Protein AF-A0A6A6A3E7-F1 (afdb_monomer_lite)

Foldseek 3Di:
DDPVPDDLVVLLVVLLVVPVVDALLVLCVCLVVDVSSVVSSLCNSLQADALCSQCPDPVNVRSVVVCLVCQLVSLLNCLVPPNNWQVQSSVLQLVLLVLLCVQLVHDDPVLSSLLSSLLSQLLSPLAPCSSVVRNDNVVVCVVVVVAPCQLSPSLPLLLSLLSCLSSLRPRSNCVSCVPPLCSQPPDDPQVVQNNHSRGHSLLSNLLNLNQVSNVVNVVSCVVVVVVDDPPVVLVVLLVSLLSSLLSVSQVNNLVSLVVCCVPVNADDLVSLLSSLVSNVVSVNPSSNVSSVVSNPDPVSVVVSQPPDPVNPVVVVVVVVPDDPPCVVVVPPPPDPDDDDDDDDDDDDDDD

Structure (mmCIF, N/CA/C/O backbone):
data_AF-A0A6A6A3E7-F1
#
_entry.id   AF-A0A6A6A3E7-F1
#
loop_
_atom_site.group_PDB
_atom_site.id
_atom_site.type_symbol
_atom_site.label_atom_id
_atom_site.label_alt_id
_atom_site.label_comp_id
_atom_site.label_asym_id
_atom_site.label_entity_id
_atom_site.label_seq_id
_atom_site.pdbx_PDB_ins_code
_atom_site.Cartn_x
_atom_site.Cartn_y
_atom_site.Cartn_z
_atom_site.occupancy
_atom_site.B_iso_or_equiv
_atom_site.auth_seq_id
_atom_site.auth_comp_id
_atom_site.auth_asym_id
_atom_site.auth_atom_id
_atom_site.pdbx_PDB_model_num
ATOM 1 N N . MET A 1 1 ? -3.587 -12.787 39.103 1.00 66.00 1 MET A N 1
ATOM 2 C CA . MET A 1 1 ? -3.409 -13.410 37.770 1.00 66.00 1 MET A CA 1
ATOM 3 C C . MET A 1 1 ? -3.226 -12.294 36.754 1.00 66.00 1 MET A C 1
ATOM 5 O O . MET A 1 1 ? -3.965 -11.323 36.835 1.00 66.00 1 MET A O 1
ATOM 9 N N . GLY A 1 2 ? -2.230 -12.372 35.868 1.00 80.69 2 GLY A N 1
ATOM 10 C CA . GLY A 1 2 ? -2.025 -11.350 34.833 1.00 80.69 2 GLY A CA 1
ATOM 11 C C . GLY A 1 2 ? -2.993 -11.523 33.657 1.00 80.69 2 GLY A C 1
ATOM 12 O O . GLY A 1 2 ? -3.392 -12.647 33.361 1.00 80.69 2 GLY A O 1
ATOM 13 N N . LEU A 1 3 ? -3.325 -10.429 32.957 1.00 80.62 3 LEU A N 1
ATOM 14 C CA . LEU A 1 3 ? -4.182 -10.419 31.752 1.00 80.62 3 LEU A CA 1
ATOM 15 C C . LEU A 1 3 ? -3.716 -11.393 30.651 1.00 80.62 3 LEU A C 1
ATOM 17 O O . LEU A 1 3 ? -4.516 -11.821 29.830 1.00 80.62 3 LEU A O 1
ATOM 21 N N . GLN A 1 4 ? -2.432 -11.762 30.647 1.00 83.50 4 GLN A N 1
ATOM 22 C CA . GLN A 1 4 ? -1.832 -12.691 29.682 1.00 83.50 4 GLN A CA 1
ATOM 23 C C . GLN A 1 4 ? -2.277 -14.151 29.867 1.00 83.50 4 GLN A C 1
ATOM 25 O O . GLN A 1 4 ? -2.114 -14.947 28.951 1.00 83.50 4 GLN A O 1
ATOM 30 N N . ASN A 1 5 ? -2.846 -14.498 31.026 1.00 91.12 5 ASN A N 1
ATOM 31 C CA . ASN A 1 5 ? -3.306 -15.858 31.321 1.00 91.12 5 ASN A CA 1
ATOM 32 C C . ASN A 1 5 ? -4.781 -16.077 30.953 1.00 91.12 5 ASN A C 1
ATOM 34 O O . ASN A 1 5 ? -5.318 -17.155 31.197 1.00 91.12 5 ASN A O 1
ATOM 38 N N . LEU A 1 6 ? -5.459 -15.048 30.437 1.00 92.75 6 LEU A N 1
ATOM 39 C CA . LEU A 1 6 ? -6.852 -15.156 30.026 1.00 92.75 6 LEU A CA 1
ATOM 40 C C . LEU A 1 6 ? -6.952 -15.820 28.646 1.00 92.75 6 LEU A C 1
ATOM 42 O O . LEU A 1 6 ? -6.119 -15.542 27.780 1.00 92.75 6 LEU A O 1
ATOM 46 N N . PRO A 1 7 ? -7.996 -16.631 28.400 1.00 95.06 7 PRO A N 1
ATOM 47 C CA . PRO A 1 7 ? -8.343 -17.055 27.051 1.00 95.06 7 PRO A CA 1
ATOM 48 C C . PRO A 1 7 ? -8.544 -15.842 26.124 1.00 95.06 7 PRO A C 1
ATOM 50 O O . PRO A 1 7 ? -9.048 -14.804 26.582 1.00 95.06 7 PRO A O 1
ATOM 53 N N . PRO A 1 8 ? -8.177 -15.943 24.834 1.00 93.88 8 PRO A N 1
ATOM 54 C CA . PRO A 1 8 ? -8.266 -14.825 23.895 1.00 93.88 8 PRO A CA 1
ATOM 55 C C . PRO A 1 8 ? -9.692 -14.276 23.758 1.00 93.88 8 PRO A C 1
ATOM 57 O O . PRO A 1 8 ? -9.867 -13.071 23.592 1.00 93.88 8 PRO A O 1
ATOM 60 N N . GLU A 1 9 ? -10.714 -15.117 23.911 1.00 96.38 9 GLU A N 1
ATOM 61 C CA . GLU A 1 9 ? -12.124 -14.725 23.866 1.00 96.38 9 GLU A CA 1
ATOM 62 C C . GLU A 1 9 ? -12.489 -13.797 25.031 1.00 96.38 9 GLU A C 1
ATOM 64 O O . GLU A 1 9 ? -13.148 -12.774 24.832 1.00 96.38 9 GLU A O 1
ATOM 69 N N . ILE A 1 10 ? -12.018 -14.116 26.243 1.00 96.88 10 ILE A N 1
ATOM 70 C CA . ILE A 1 10 ? -12.250 -13.298 27.441 1.00 96.88 10 ILE A CA 1
ATOM 71 C C . ILE A 1 10 ? -11.502 -11.972 27.317 1.00 96.88 10 ILE A C 1
ATOM 73 O O . ILE A 1 10 ? -12.064 -10.917 27.612 1.00 96.88 10 ILE A O 1
ATOM 77 N N . LEU A 1 11 ? -10.258 -12.001 26.828 1.00 95.81 11 LEU A N 1
ATOM 78 C CA . LEU A 1 11 ? -9.490 -10.782 26.582 1.00 95.81 11 LEU A CA 1
ATOM 79 C C . LEU A 1 11 ? -10.182 -9.878 25.550 1.00 95.81 11 LEU A C 1
ATOM 81 O O . LEU A 1 11 ? -10.295 -8.671 25.769 1.00 95.81 11 LEU A O 1
ATOM 85 N N . GLN A 1 12 ? -10.698 -10.456 24.463 1.00 96.88 12 GLN A N 1
ATOM 86 C CA . GLN A 1 12 ? -11.445 -9.730 23.439 1.00 96.88 12 GLN A CA 1
ATOM 87 C C . GLN A 1 12 ? -12.741 -9.129 23.999 1.00 96.88 12 GLN A C 1
ATOM 89 O O . GLN A 1 12 ? -13.072 -7.983 23.697 1.00 96.88 12 GLN A O 1
ATOM 94 N N . GLN A 1 13 ? -13.464 -9.871 24.844 1.00 97.56 13 GLN A N 1
ATOM 95 C CA . GLN A 1 13 ? -14.671 -9.374 25.505 1.00 97.56 13 GLN A CA 1
ATOM 96 C C . GLN A 1 13 ? -14.362 -8.197 26.439 1.00 97.56 13 GLN A C 1
ATOM 98 O O . GLN A 1 13 ? -15.081 -7.198 26.412 1.00 97.56 13 GLN A O 1
ATOM 103 N N . ILE A 1 14 ? -13.279 -8.283 27.219 1.00 96.31 14 ILE A N 1
ATOM 104 C CA . ILE A 1 14 ? -12.809 -7.179 28.068 1.00 96.31 14 ILE A CA 1
ATOM 105 C C . ILE A 1 14 ? -12.457 -5.964 27.205 1.00 96.31 14 ILE A C 1
ATOM 107 O O . ILE A 1 14 ? -12.910 -4.862 27.506 1.00 96.31 14 ILE A O 1
ATOM 111 N N . ALA A 1 15 ? -11.707 -6.156 26.114 1.00 97.06 15 ALA A N 1
ATOM 112 C CA . ALA A 1 15 ? -11.352 -5.079 25.192 1.00 97.06 15 ALA A CA 1
ATOM 113 C C . ALA A 1 15 ? -12.600 -4.411 24.599 1.00 97.06 15 ALA A C 1
ATOM 115 O O . ALA A 1 15 ? -12.693 -3.188 24.605 1.00 97.06 15 ALA A O 1
ATOM 116 N N . ARG A 1 16 ? -13.594 -5.194 24.167 1.00 97.44 16 ARG A N 1
ATOM 117 C CA . ARG A 1 16 ? -14.866 -4.678 23.645 1.00 97.44 16 ARG A CA 1
ATOM 118 C C . ARG A 1 16 ? -15.599 -3.819 24.671 1.00 97.44 16 ARG A C 1
ATOM 120 O O . ARG A 1 16 ? -16.028 -2.714 24.350 1.00 97.44 16 ARG A O 1
ATOM 127 N N . LEU A 1 17 ? -15.763 -4.331 25.893 1.00 97.75 17 LEU A N 1
ATOM 128 C CA . LEU A 1 17 ? -16.426 -3.594 26.972 1.00 97.75 17 LEU A CA 1
ATOM 129 C C . LEU A 1 17 ? -15.671 -2.304 27.291 1.00 97.75 17 LEU A C 1
ATOM 131 O O . LEU A 1 17 ? -16.290 -1.257 27.437 1.00 97.75 17 LEU A O 1
ATOM 135 N N . TYR A 1 18 ? -14.342 -2.372 27.340 1.00 97.44 18 TYR A N 1
ATOM 136 C CA . TYR A 1 18 ? -13.502 -1.209 27.573 1.00 97.44 18 TYR A CA 1
ATOM 137 C C . TYR A 1 18 ? -13.671 -0.156 26.470 1.00 97.44 18 TYR A C 1
ATOM 139 O O . TYR A 1 18 ? -14.048 0.967 26.783 1.00 97.44 18 TYR A O 1
ATOM 147 N N . VAL A 1 19 ? -13.498 -0.522 25.193 1.00 97.19 19 VAL A N 1
ATOM 148 C CA . VAL A 1 19 ? -13.627 0.398 24.044 1.00 97.19 19 VAL A CA 1
ATOM 149 C C . VAL A 1 19 ? -15.019 1.033 23.965 1.00 97.19 19 VAL A C 1
ATOM 151 O O . VAL A 1 19 ? -15.126 2.188 23.577 1.00 97.19 19 VAL A O 1
ATOM 154 N N . ASN A 1 20 ? -16.077 0.323 24.362 1.00 96.44 20 ASN A N 1
ATOM 155 C CA . ASN A 1 20 ? -17.431 0.886 24.397 1.00 96.44 20 ASN A CA 1
ATOM 156 C C . ASN A 1 20 ? -17.660 1.869 25.555 1.00 96.44 20 ASN A C 1
ATOM 158 O O . ASN A 1 20 ? -18.553 2.709 25.466 1.00 96.44 20 ASN A O 1
ATOM 162 N N . ASN A 1 21 ? -16.892 1.747 26.639 1.00 97.25 21 ASN A N 1
ATOM 163 C CA . ASN A 1 21 ? -17.026 2.588 27.826 1.00 97.25 21 ASN A CA 1
ATOM 164 C C . ASN A 1 21 ? -16.127 3.832 27.780 1.00 97.25 21 ASN A C 1
ATOM 166 O O . ASN A 1 21 ? -16.377 4.780 28.522 1.00 97.25 21 ASN A O 1
ATOM 170 N N . VAL A 1 22 ? -15.085 3.832 26.944 1.00 96.56 22 VAL A N 1
ATOM 171 C CA . VAL A 1 22 ? -14.113 4.930 26.836 1.00 96.56 22 VAL A CA 1
ATOM 172 C C . VAL A 1 22 ? -14.081 5.536 25.433 1.00 96.56 22 VAL A C 1
ATOM 174 O O . VAL A 1 22 ? -14.644 5.002 24.483 1.00 96.56 22 VAL A O 1
ATOM 177 N N . SER A 1 23 ? -13.406 6.677 25.276 1.00 94.75 23 SER A N 1
ATOM 178 C CA . SER A 1 23 ? -13.214 7.284 23.950 1.00 94.75 23 SER A CA 1
ATOM 179 C C . SER A 1 23 ? -12.230 6.484 23.083 1.00 94.75 23 SER A C 1
ATOM 181 O O . SER A 1 23 ? -11.321 5.836 23.602 1.00 94.75 23 SER A O 1
ATOM 183 N N . VAL A 1 24 ? -12.332 6.601 21.750 1.00 97.00 24 VAL A N 1
ATOM 184 C CA . VAL A 1 24 ? -11.370 5.994 20.804 1.00 97.00 24 VAL A CA 1
ATOM 185 C C . VAL A 1 24 ? -9.926 6.366 21.155 1.00 97.00 24 VAL A C 1
ATOM 187 O O . VAL A 1 24 ? -9.072 5.487 21.209 1.00 97.00 24 VAL A O 1
ATOM 190 N N . ALA A 1 25 ? -9.645 7.640 21.448 1.00 96.75 25 ALA A N 1
ATOM 191 C CA . ALA A 1 25 ? -8.312 8.098 21.838 1.00 96.75 25 ALA A CA 1
ATOM 192 C C . ALA A 1 25 ? -7.793 7.433 23.120 1.00 96.75 25 ALA A C 1
ATOM 194 O O . ALA A 1 25 ? -6.617 7.078 23.194 1.00 96.75 25 ALA A O 1
ATOM 195 N N . GLU A 1 26 ? -8.650 7.278 24.128 1.00 96.50 26 GLU A N 1
ATOM 196 C CA . GLU A 1 26 ? -8.277 6.635 25.388 1.00 96.50 26 GLU A CA 1
ATOM 197 C C . GLU A 1 26 ? -8.016 5.142 25.184 1.00 96.50 26 GLU A C 1
ATOM 199 O O . GLU A 1 26 ? -6.946 4.651 25.551 1.00 96.50 26 GLU A O 1
ATOM 204 N N . ALA A 1 27 ? -8.924 4.455 24.487 1.00 97.38 27 ALA A N 1
ATOM 205 C CA . ALA A 1 27 ? -8.733 3.068 24.093 1.00 97.38 27 ALA A CA 1
ATOM 206 C C . ALA A 1 27 ? -7.413 2.869 23.342 1.00 97.38 27 ALA A C 1
ATOM 208 O O . ALA A 1 27 ? -6.629 1.978 23.665 1.00 97.38 27 ALA A O 1
ATOM 209 N N . TRP A 1 28 ? -7.125 3.740 22.377 1.00 97.56 28 TRP A N 1
ATOM 210 C CA . TRP A 1 28 ? -5.950 3.645 21.520 1.00 97.56 28 TRP A CA 1
ATOM 211 C C . TRP A 1 28 ? -4.618 3.722 22.272 1.00 97.56 28 TRP A C 1
ATOM 213 O O . TRP A 1 28 ? -3.648 3.093 21.839 1.00 97.56 28 TRP A O 1
ATOM 223 N N . ARG A 1 29 ? -4.566 4.449 23.399 1.00 96.31 29 ARG A N 1
ATOM 224 C CA . ARG A 1 29 ? -3.378 4.540 24.269 1.00 96.31 29 ARG A CA 1
ATOM 225 C C . ARG A 1 29 ? -3.089 3.230 24.999 1.00 96.31 29 ARG A C 1
ATOM 227 O O . ARG A 1 29 ? -1.929 2.874 25.178 1.00 96.31 29 ARG A O 1
ATOM 234 N N . MET A 1 30 ? -4.117 2.449 25.338 1.00 95.31 30 MET A N 1
ATOM 235 C CA . MET A 1 30 ? -3.939 1.167 26.038 1.00 95.31 30 MET A CA 1
ATOM 236 C C . MET A 1 30 ? -3.177 0.113 25.226 1.00 95.31 30 MET A C 1
ATOM 238 O O . MET A 1 30 ? -2.691 -0.873 25.787 1.00 95.31 30 MET A O 1
ATOM 242 N N . ARG A 1 31 ? -3.010 0.327 23.916 1.00 94.56 31 ARG A N 1
ATOM 243 C CA . ARG A 1 31 ? -2.205 -0.529 23.035 1.00 94.56 31 ARG A CA 1
ATOM 244 C C . ARG A 1 31 ? -0.729 -0.621 23.432 1.00 94.56 31 ARG A C 1
ATOM 246 O O . ARG A 1 31 ? -0.062 -1.565 23.021 1.00 94.56 31 ARG A O 1
ATOM 253 N N . GLU A 1 32 ? -0.211 0.320 24.218 1.00 93.31 32 GLU A N 1
ATOM 254 C CA . GLU A 1 32 ? 1.195 0.328 24.649 1.00 93.31 32 GLU A CA 1
ATOM 255 C C . GLU A 1 32 ? 1.503 -0.711 25.743 1.00 93.31 32 GLU A C 1
ATOM 257 O O . GLU A 1 32 ? 2.665 -0.999 26.013 1.00 93.31 32 GLU A O 1
ATOM 262 N N . THR A 1 33 ? 0.476 -1.325 26.342 1.00 92.19 33 THR A N 1
ATOM 263 C CA . THR A 1 33 ? 0.630 -2.264 27.466 1.00 92.19 33 THR A CA 1
ATOM 264 C C . THR A 1 33 ? 1.288 -3.591 27.075 1.00 92.19 33 THR A C 1
ATOM 266 O O . THR A 1 33 ? 2.275 -4.000 27.684 1.00 92.19 33 THR A O 1
ATOM 269 N N . CYS A 1 34 ? 0.740 -4.304 26.086 1.00 93.38 34 CYS A N 1
ATOM 270 C CA . CYS A 1 34 ? 1.319 -5.537 25.551 1.00 93.38 34 CYS A CA 1
ATOM 271 C C . CYS A 1 34 ? 0.769 -5.878 24.156 1.00 93.38 34 CYS A C 1
ATOM 273 O O . CYS A 1 34 ? -0.264 -5.363 23.724 1.00 93.38 34 CYS A O 1
ATOM 275 N N . LYS A 1 35 ? 1.439 -6.804 23.450 1.00 94.12 35 LYS A N 1
ATOM 276 C CA . LYS A 1 35 ? 1.081 -7.198 22.075 1.00 94.12 35 LYS A CA 1
ATOM 277 C C . LYS A 1 35 ? -0.357 -7.720 21.950 1.00 94.12 35 LYS A C 1
ATOM 279 O O . LYS A 1 35 ? -1.031 -7.351 20.994 1.00 94.12 35 LYS A O 1
ATOM 284 N N . SER A 1 36 ? -0.824 -8.554 22.880 1.00 94.06 36 SER A N 1
ATOM 285 C CA . SER A 1 36 ? -2.174 -9.134 22.814 1.00 94.06 36 SER A CA 1
ATOM 286 C C . SER A 1 36 ? -3.255 -8.075 23.018 1.00 94.06 36 SER A C 1
ATOM 288 O O . SER A 1 36 ? -4.170 -7.977 22.208 1.00 94.06 36 SER A O 1
ATOM 290 N N . VAL A 1 37 ? -3.103 -7.218 24.037 1.00 94.69 37 VAL A N 1
ATOM 291 C CA . VAL A 1 37 ? -4.024 -6.093 24.279 1.00 94.69 37 VAL A CA 1
ATOM 292 C C . VAL A 1 37 ? -4.037 -5.145 23.084 1.00 94.69 37 VAL A C 1
ATOM 294 O O . VAL A 1 37 ? -5.111 -4.751 22.641 1.00 94.69 37 VAL A O 1
ATOM 297 N N . ARG A 1 38 ? -2.868 -4.838 22.503 1.00 95.69 38 ARG A N 1
ATOM 298 C CA . ARG A 1 38 ? -2.773 -4.033 21.281 1.00 95.69 38 ARG A CA 1
ATOM 299 C C . ARG A 1 38 ? -3.638 -4.586 20.156 1.00 95.69 38 ARG A C 1
ATOM 301 O O . ARG A 1 38 ? -4.414 -3.829 19.591 1.00 95.69 38 ARG A O 1
ATOM 308 N N . LEU A 1 39 ? -3.513 -5.877 19.846 1.00 95.94 39 LEU A N 1
ATOM 309 C CA . LEU A 1 39 ? -4.277 -6.506 18.765 1.00 95.94 39 LEU A CA 1
ATOM 310 C C . LEU A 1 39 ? -5.787 -6.465 19.038 1.00 95.94 39 LEU A C 1
ATOM 312 O O . LEU A 1 39 ? -6.549 -6.083 18.153 1.00 95.94 39 LEU A O 1
ATOM 316 N N . CYS A 1 40 ? -6.213 -6.787 20.265 1.00 97.00 40 CYS A N 1
ATOM 317 C CA . CYS A 1 40 ? -7.627 -6.745 20.643 1.00 97.00 40 CYS A CA 1
ATOM 318 C C . CYS A 1 40 ? -8.208 -5.326 20.543 1.00 97.00 40 CYS A C 1
ATOM 320 O O . CYS A 1 40 ? -9.291 -5.149 19.990 1.00 97.00 40 CYS A O 1
ATOM 322 N N . ILE A 1 41 ? -7.484 -4.318 21.041 1.00 97.94 41 ILE A N 1
ATOM 323 C CA . ILE A 1 41 ? -7.905 -2.912 20.990 1.00 97.94 41 ILE A CA 1
ATOM 324 C C . ILE A 1 41 ? -7.911 -2.380 19.554 1.00 97.94 41 ILE A C 1
ATOM 326 O O . ILE A 1 41 ? -8.874 -1.721 19.178 1.00 97.94 41 ILE A O 1
ATOM 330 N N . GLU A 1 42 ? -6.884 -2.663 18.740 1.00 97.88 42 GLU A N 1
ATOM 331 C CA . GLU A 1 42 ? -6.872 -2.260 17.322 1.00 97.88 42 GLU A CA 1
ATOM 332 C C . GLU A 1 42 ? -8.091 -2.807 16.589 1.00 97.88 42 GLU A C 1
ATOM 334 O O . GLU A 1 42 ? -8.767 -2.053 15.892 1.00 97.88 42 GLU A O 1
ATOM 339 N N . TYR A 1 43 ? -8.405 -4.087 16.798 1.00 97.88 43 TYR A N 1
ATOM 340 C CA . TYR A 1 43 ? -9.573 -4.710 16.194 1.00 97.88 43 TYR A CA 1
ATOM 341 C C . TYR A 1 43 ? -10.882 -4.076 16.686 1.00 97.88 43 TYR A C 1
ATOM 343 O O . TYR A 1 43 ? -11.702 -3.662 15.872 1.00 97.88 43 TYR A O 1
ATOM 351 N N . GLU A 1 44 ? -11.095 -3.937 17.999 1.00 98.00 44 GLU A N 1
ATOM 352 C CA . GLU A 1 44 ? -12.338 -3.338 18.518 1.00 98.00 44 GLU A CA 1
ATOM 353 C C . GLU A 1 44 ? -12.511 -1.877 18.082 1.00 98.00 44 GLU A C 1
ATOM 355 O O . GLU A 1 44 ? -13.625 -1.460 17.767 1.00 98.00 44 GLU A O 1
ATOM 360 N N . VAL A 1 45 ? -11.423 -1.105 18.008 1.00 98.00 45 VAL A N 1
ATOM 361 C CA . VAL A 1 45 ? -11.462 0.285 17.541 1.00 98.00 45 VAL A CA 1
ATOM 362 C C . VAL A 1 45 ? -11.723 0.344 16.036 1.00 98.00 45 VAL A C 1
ATOM 364 O O . VAL A 1 45 ? -12.712 0.933 15.612 1.00 98.00 45 VAL A O 1
ATOM 367 N N . LEU A 1 46 ? -10.875 -0.265 15.205 1.00 98.00 46 LEU A N 1
ATOM 368 C CA . LEU A 1 46 ? -10.928 -0.073 13.752 1.00 98.00 46 LEU A CA 1
ATOM 369 C C . LEU A 1 46 ? -12.025 -0.903 13.076 1.00 98.00 46 LEU A C 1
ATOM 371 O O . LEU A 1 46 ? -12.657 -0.419 12.134 1.00 98.00 46 LEU A O 1
ATOM 375 N N . ALA A 1 47 ? -12.293 -2.121 13.554 1.00 97.31 47 ALA A N 1
ATOM 376 C CA . ALA A 1 47 ? -13.268 -3.020 12.939 1.00 97.31 47 ALA A CA 1
ATOM 377 C C . ALA A 1 47 ? -14.703 -2.778 13.421 1.00 97.31 47 ALA A C 1
ATOM 379 O O . ALA A 1 47 ? -15.635 -2.970 12.644 1.00 97.31 47 ALA A O 1
ATOM 380 N N . ARG A 1 48 ? -14.900 -2.374 14.686 1.00 97.12 48 ARG A N 1
ATOM 381 C CA . ARG A 1 48 ? -16.235 -2.377 15.318 1.00 97.12 48 ARG A CA 1
ATOM 382 C C . ARG A 1 48 ? -16.799 -1.008 15.668 1.00 97.12 48 ARG A C 1
ATOM 384 O O . ARG A 1 48 ? -18.021 -0.876 15.683 1.00 97.12 48 ARG A O 1
ATOM 391 N N . GLN A 1 49 ? -15.973 0.013 15.903 1.00 97.62 49 GLN A N 1
ATOM 392 C CA . GLN A 1 49 ? -16.510 1.346 16.197 1.00 97.62 49 GLN A CA 1
ATOM 393 C C . GLN A 1 49 ? -17.152 1.980 14.954 1.00 97.62 49 GLN A C 1
ATOM 395 O O . GLN A 1 49 ? -16.588 1.888 13.862 1.00 97.62 49 GLN A O 1
ATOM 400 N N . PRO A 1 50 ? -18.318 2.632 15.069 1.00 96.62 50 PRO A N 1
ATOM 401 C CA . PRO A 1 50 ? -18.929 3.321 13.940 1.00 96.62 50 PRO A CA 1
ATOM 402 C C . PRO A 1 50 ? -18.097 4.541 13.530 1.00 96.62 50 PRO A C 1
ATOM 404 O O . PRO A 1 50 ? -17.378 5.123 14.342 1.00 96.62 50 PRO A O 1
ATOM 407 N N . LEU A 1 51 ? -18.248 4.992 12.281 1.00 96.06 51 LEU A N 1
ATOM 408 C CA . LEU A 1 51 ? -17.517 6.151 11.755 1.00 96.06 51 LEU A CA 1
ATOM 409 C C . LEU A 1 51 ? -17.701 7.417 12.620 1.00 96.06 51 LEU A C 1
ATOM 411 O O . LEU A 1 51 ? -16.754 8.171 12.844 1.00 96.06 51 LEU A O 1
ATOM 415 N N . GLY A 1 52 ? -18.894 7.611 13.194 1.00 96.06 52 GLY A N 1
ATOM 416 C CA . GLY A 1 52 ? -19.186 8.732 14.093 1.00 96.06 52 GLY A CA 1
ATOM 417 C C . GLY A 1 52 ? -18.298 8.794 15.345 1.00 96.06 52 GLY A C 1
ATOM 418 O O . GLY A 1 52 ? -18.013 9.891 15.826 1.00 96.06 52 GLY A O 1
ATOM 419 N N . ALA A 1 53 ? -17.782 7.657 15.829 1.00 95.94 53 ALA A N 1
ATOM 420 C CA . ALA A 1 53 ? -16.841 7.622 16.953 1.00 95.94 53 ALA A CA 1
ATOM 421 C C . ALA A 1 53 ? -15.494 8.288 16.607 1.00 95.94 53 ALA A C 1
ATOM 423 O O . ALA A 1 53 ? -14.812 8.816 17.486 1.00 95.94 53 ALA A O 1
ATOM 424 N N . PHE A 1 54 ? -15.131 8.321 15.322 1.00 96.88 54 PHE A N 1
ATOM 425 C CA . PHE A 1 54 ? -13.921 8.985 14.843 1.00 96.88 54 PHE A CA 1
ATOM 426 C C . PHE A 1 54 ? -14.142 10.468 14.538 1.00 96.88 54 PHE A C 1
ATOM 428 O O . PHE A 1 54 ? -13.255 11.285 14.782 1.00 96.88 54 PHE A O 1
ATOM 435 N N . LEU A 1 55 ? -15.322 10.819 14.014 1.00 94.94 55 LEU A N 1
ATOM 436 C CA . LEU A 1 55 ? -15.588 12.151 13.458 1.00 94.94 55 LEU A CA 1
ATOM 437 C C . LEU A 1 55 ? -16.275 13.120 14.424 1.00 94.94 55 LEU A C 1
ATOM 439 O O . LEU A 1 55 ? -16.100 14.331 14.292 1.00 94.94 55 LEU A O 1
ATOM 443 N N . HIS A 1 56 ? -17.054 12.614 15.381 1.00 91.25 56 HIS A N 1
ATOM 444 C CA . HIS A 1 56 ? -17.909 13.450 16.231 1.00 91.25 56 HIS A CA 1
ATOM 445 C C . HIS A 1 56 ? -17.585 13.342 17.724 1.00 91.25 56 HIS A C 1
ATOM 447 O O . HIS A 1 56 ? -17.935 14.239 18.486 1.00 91.25 56 HIS A O 1
ATOM 453 N N . ALA A 1 57 ? -16.895 12.283 18.158 1.00 81.94 57 ALA A N 1
ATOM 454 C CA . ALA A 1 57 ? -16.575 12.094 19.569 1.00 81.94 57 ALA A CA 1
ATOM 455 C C . ALA A 1 57 ? -15.382 12.952 20.021 1.00 81.94 57 ALA A C 1
ATOM 457 O O . ALA A 1 57 ? -14.386 13.102 19.312 1.00 81.94 57 ALA A O 1
ATOM 458 N N . THR A 1 58 ? -15.453 13.483 21.241 1.00 85.25 58 THR A N 1
ATOM 459 C CA . THR A 1 58 ? -14.357 14.229 21.867 1.00 85.25 58 THR A CA 1
ATOM 460 C C . THR A 1 58 ? -13.290 13.283 22.436 1.00 85.25 58 THR A C 1
ATOM 462 O O . THR A 1 58 ? -13.658 12.329 23.121 1.00 85.25 58 THR A O 1
ATOM 465 N N . PRO A 1 59 ? -11.981 13.540 22.227 1.00 87.31 59 PRO A N 1
ATOM 466 C CA . PRO A 1 59 ? -11.395 14.647 21.464 1.00 87.31 59 PRO A CA 1
ATOM 467 C C . PRO A 1 59 ? -11.336 14.372 19.946 1.00 87.31 59 PRO A C 1
ATOM 469 O O . PRO A 1 59 ? -10.558 13.538 19.479 1.00 87.31 59 PRO A O 1
ATOM 472 N N . ILE A 1 60 ? -12.073 15.170 19.160 1.00 90.06 60 ILE A N 1
ATOM 473 C CA . ILE A 1 60 ? -12.279 14.966 17.710 1.00 90.06 60 ILE A CA 1
ATOM 474 C C . ILE A 1 60 ? -10.954 14.886 16.941 1.00 90.06 60 ILE A C 1
ATOM 476 O O . ILE A 1 60 ? -10.757 14.006 16.109 1.00 90.06 60 ILE A O 1
ATOM 480 N N . ARG A 1 61 ? -10.006 15.785 17.238 1.00 92.62 61 ARG A N 1
ATOM 481 C CA . ARG A 1 61 ? -8.729 15.867 16.507 1.00 92.62 61 ARG A CA 1
ATOM 482 C C . ARG A 1 61 ? -7.885 14.598 16.628 1.00 92.62 61 ARG A C 1
ATOM 484 O O . ARG A 1 61 ? -7.232 14.222 15.663 1.00 92.62 61 ARG A O 1
ATOM 491 N N . ILE A 1 62 ? -7.871 13.962 17.800 1.00 95.12 62 ILE A N 1
ATOM 492 C CA . ILE A 1 62 ? -7.053 12.763 18.027 1.00 95.12 62 ILE A CA 1
ATOM 493 C C . ILE A 1 62 ? -7.724 11.559 17.370 1.00 95.12 62 ILE A C 1
ATOM 495 O O . ILE A 1 62 ? -7.059 10.820 16.652 1.00 95.12 62 ILE A O 1
ATOM 499 N N . ASN A 1 63 ? -9.038 11.405 17.544 1.00 95.56 63 ASN A N 1
ATOM 500 C CA . ASN A 1 63 ? -9.789 10.305 16.940 1.00 95.56 63 ASN A CA 1
ATOM 501 C C . ASN A 1 63 ? -9.711 10.341 15.406 1.00 95.56 63 ASN A C 1
ATOM 503 O O . ASN A 1 63 ? -9.474 9.311 14.778 1.00 95.56 63 ASN A O 1
ATOM 507 N N . ARG A 1 64 ? -9.813 11.537 14.810 1.00 96.56 64 ARG A N 1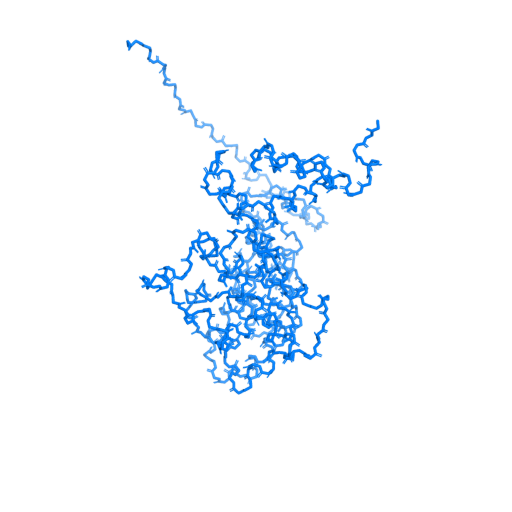
ATOM 508 C CA . ARG A 1 64 ? -9.629 11.737 13.369 1.00 96.56 64 ARG A CA 1
ATOM 509 C C . ARG A 1 64 ? -8.245 11.290 12.897 1.00 96.56 64 ARG A C 1
ATOM 511 O O . ARG A 1 64 ? -8.167 10.529 11.941 1.00 96.56 64 ARG A O 1
ATOM 518 N N . LYS A 1 65 ? -7.178 11.701 13.592 1.00 96.62 65 LYS A N 1
ATOM 519 C CA . LYS A 1 65 ? -5.804 11.284 13.264 1.00 96.62 65 LYS A CA 1
ATOM 520 C C . LYS A 1 65 ? -5.598 9.777 13.391 1.00 96.62 65 LYS A C 1
ATOM 522 O O . LYS A 1 65 ? -4.884 9.193 12.590 1.00 96.62 65 LYS A O 1
ATOM 527 N N . ILE A 1 66 ? -6.233 9.139 14.377 1.00 97.38 66 ILE A N 1
ATOM 528 C CA . ILE A 1 66 ? -6.189 7.678 14.519 1.00 97.38 66 ILE A CA 1
ATOM 529 C C . ILE A 1 66 ? -6.766 7.006 13.271 1.00 97.38 66 ILE A C 1
ATOM 531 O O . ILE A 1 66 ? -6.136 6.091 12.748 1.00 97.38 66 ILE A O 1
ATOM 535 N N . LEU A 1 67 ? -7.919 7.468 12.779 1.00 97.75 67 LEU A N 1
ATOM 536 C CA . LEU A 1 67 ? -8.500 6.942 11.543 1.00 97.75 67 LEU A CA 1
ATOM 537 C C . LEU A 1 67 ? -7.604 7.225 10.332 1.00 97.75 67 LEU A C 1
ATOM 539 O O . LEU A 1 67 ? -7.327 6.313 9.564 1.00 97.75 67 LEU A O 1
ATOM 543 N N . GLU A 1 68 ? -7.125 8.461 10.194 1.00 96.75 68 GLU A N 1
ATOM 544 C CA . GLU A 1 68 ? -6.262 8.909 9.093 1.00 96.75 68 GLU A CA 1
ATOM 545 C C . GLU A 1 68 ? -4.974 8.084 8.978 1.00 96.75 68 GLU A C 1
ATOM 547 O O . GLU A 1 68 ? -4.598 7.675 7.888 1.00 96.75 68 GLU A O 1
ATOM 552 N N . TRP A 1 69 ? -4.339 7.748 10.101 1.00 96.88 69 TRP A N 1
ATOM 553 C CA . TRP A 1 69 ? -3.130 6.917 10.114 1.00 96.88 69 TRP A CA 1
ATOM 554 C C . TRP A 1 69 ? -3.384 5.415 9.948 1.00 96.88 69 TRP A C 1
ATOM 556 O O . TRP A 1 69 ? -2.425 4.649 9.914 1.00 96.88 69 TRP A O 1
ATOM 566 N N . ASN A 1 70 ? -4.643 4.969 9.940 1.00 98.00 70 ASN A N 1
ATOM 567 C CA . ASN A 1 70 ? -5.000 3.546 9.899 1.00 98.00 70 ASN A CA 1
ATOM 568 C C . ASN A 1 70 ? -6.131 3.276 8.889 1.00 98.00 70 ASN A C 1
ATOM 570 O O . ASN A 1 70 ? -6.961 2.389 9.114 1.00 98.00 70 ASN A O 1
ATOM 574 N N . ILE A 1 71 ? -6.195 4.055 7.800 1.00 98.31 71 ILE A N 1
ATOM 575 C CA . ILE A 1 71 ? -7.209 3.908 6.743 1.00 98.31 71 ILE A CA 1
ATOM 576 C C . ILE A 1 71 ? -7.161 2.500 6.144 1.00 98.31 71 ILE A C 1
ATOM 578 O O . ILE A 1 71 ? -8.206 1.883 5.950 1.00 98.31 71 ILE A O 1
ATOM 582 N N . ASP A 1 72 ? -5.962 1.976 5.902 1.00 98.19 72 ASP A N 1
ATOM 583 C CA . ASP A 1 72 ? -5.711 0.642 5.358 1.00 98.19 72 ASP A CA 1
ATOM 584 C C . ASP A 1 72 ? -6.365 -0.458 6.212 1.00 98.19 72 ASP A C 1
ATOM 586 O O . ASP A 1 72 ? -7.190 -1.235 5.722 1.00 98.19 72 ASP A O 1
ATOM 590 N N . LYS A 1 73 ? -6.069 -0.481 7.516 1.00 98.25 73 LYS A N 1
ATOM 591 C CA . LYS A 1 73 ? -6.610 -1.454 8.472 1.00 98.25 73 LYS A CA 1
ATOM 592 C C . LYS A 1 73 ? -8.105 -1.265 8.693 1.00 98.25 73 LYS A C 1
ATOM 594 O O . LYS A 1 73 ? -8.839 -2.248 8.803 1.00 98.25 73 LYS A O 1
ATOM 599 N N . TYR A 1 74 ? -8.563 -0.014 8.759 1.00 98.44 74 TYR A N 1
ATOM 600 C CA . TYR A 1 74 ? -9.985 0.298 8.841 1.00 98.44 74 TYR A CA 1
ATOM 601 C C . TYR A 1 74 ? -10.719 -0.307 7.641 1.00 98.44 74 TYR A C 1
ATOM 603 O O . TYR A 1 74 ? -11.615 -1.131 7.828 1.00 98.44 74 TYR A O 1
ATOM 611 N N . LEU A 1 75 ? -10.289 0.017 6.417 1.00 98.31 75 LEU A N 1
ATOM 612 C CA . LEU A 1 75 ? -10.874 -0.504 5.183 1.00 98.31 75 LEU A CA 1
ATOM 613 C C . LEU A 1 75 ? -10.815 -2.026 5.114 1.00 98.31 75 LEU A C 1
ATOM 615 O O . LEU A 1 75 ? -11.829 -2.639 4.794 1.00 98.31 75 LEU A O 1
ATOM 619 N N . PHE A 1 76 ? -9.686 -2.640 5.475 1.00 98.44 76 PHE A N 1
ATOM 620 C CA . PHE A 1 76 ? -9.537 -4.096 5.506 1.00 98.44 76 PHE A CA 1
ATOM 621 C C . PHE A 1 76 ? -10.650 -4.773 6.317 1.00 98.44 76 PHE A C 1
ATOM 623 O O . PHE A 1 76 ? -11.265 -5.725 5.845 1.00 98.44 76 PHE A O 1
ATOM 630 N N . HIS A 1 77 ? -10.983 -4.237 7.493 1.00 98.00 77 HIS A N 1
ATOM 631 C CA . HIS A 1 77 ? -12.101 -4.749 8.284 1.00 98.00 77 HIS A CA 1
ATOM 632 C C . HIS A 1 77 ? -13.478 -4.408 7.691 1.00 98.00 77 HIS A C 1
ATOM 634 O O . HIS A 1 77 ? -14.420 -5.188 7.846 1.00 98.00 77 HIS A O 1
ATOM 640 N N . ARG A 1 78 ? -13.618 -3.264 7.004 1.00 97.44 78 ARG A N 1
ATOM 641 C CA . ARG A 1 78 ? -14.902 -2.813 6.433 1.00 97.44 78 ARG A CA 1
ATOM 642 C C . ARG A 1 78 ? -15.292 -3.487 5.131 1.00 97.44 78 ARG A C 1
ATOM 644 O O . ARG A 1 78 ? -16.484 -3.519 4.826 1.00 97.44 78 ARG A O 1
ATOM 651 N N . VAL A 1 79 ? -14.333 -4.049 4.398 1.00 97.88 79 VAL A N 1
ATOM 652 C CA . VAL A 1 79 ? -14.603 -4.799 3.164 1.00 97.88 79 VAL A CA 1
ATOM 653 C C . VAL A 1 79 ? -15.545 -5.972 3.417 1.00 97.88 79 VAL A C 1
ATOM 655 O O . VAL A 1 79 ? -16.422 -6.199 2.593 1.00 97.88 79 VAL A O 1
ATOM 658 N N . ASP A 1 80 ? -15.480 -6.644 4.565 1.00 95.69 80 ASP A N 1
ATOM 659 C CA . ASP A 1 80 ? -16.401 -7.751 4.872 1.00 95.69 80 ASP A CA 1
ATOM 660 C C . ASP A 1 80 ? -17.552 -7.344 5.799 1.00 95.69 80 ASP A C 1
ATOM 662 O O . ASP A 1 80 ? -18.580 -8.018 5.868 1.00 95.69 80 ASP A O 1
ATOM 666 N N . SER A 1 81 ? -17.412 -6.248 6.546 1.00 96.25 81 SER A N 1
ATOM 667 C CA . SER A 1 81 ? -18.421 -5.820 7.519 1.00 96.25 81 SER A CA 1
ATOM 668 C C . SER A 1 81 ? -18.408 -4.310 7.730 1.00 96.25 81 SER A C 1
ATOM 670 O O . SER A 1 81 ? -17.519 -3.756 8.369 1.00 96.25 81 SER A O 1
ATOM 672 N N . LEU A 1 82 ? -19.443 -3.622 7.243 1.00 95.56 82 LEU A N 1
ATOM 673 C CA . LEU A 1 82 ? -19.459 -2.157 7.226 1.00 95.56 82 LEU A CA 1
ATOM 674 C C . LEU A 1 82 ? -19.494 -1.516 8.620 1.00 95.56 82 LEU A C 1
ATOM 676 O O . LEU A 1 82 ? -18.875 -0.477 8.798 1.00 95.56 82 LEU A O 1
ATOM 680 N N . TYR A 1 83 ? -20.229 -2.072 9.591 1.00 93.62 83 TYR A N 1
ATOM 681 C CA . TYR A 1 83 ? -20.577 -1.452 10.892 1.00 93.62 83 TYR A CA 1
ATOM 682 C C . TYR A 1 83 ? -20.640 0.094 10.881 1.00 93.62 83 TYR A C 1
ATOM 684 O O . TYR A 1 83 ? -19.916 0.770 11.614 1.00 93.62 83 TYR A O 1
ATOM 692 N N . GLY A 1 84 ? -21.487 0.657 10.014 1.00 93.12 84 GLY A N 1
ATOM 693 C CA . GLY A 1 84 ? -21.708 2.105 9.902 1.00 93.12 84 GLY A CA 1
ATOM 694 C C . GLY A 1 84 ? -20.710 2.871 9.024 1.00 93.12 84 GLY A C 1
ATOM 695 O O . GLY A 1 84 ? -20.811 4.091 8.939 1.00 93.12 84 GLY A O 1
ATOM 696 N N . ALA A 1 85 ? -19.760 2.193 8.377 1.00 96.00 85 ALA A N 1
ATOM 697 C CA . ALA A 1 85 ? -18.959 2.764 7.296 1.00 96.00 85 ALA A CA 1
ATOM 698 C C . ALA A 1 85 ? -19.810 2.970 6.034 1.00 96.00 85 ALA A C 1
ATOM 700 O O . ALA A 1 85 ? -20.729 2.190 5.764 1.00 96.00 85 ALA A O 1
ATOM 701 N N . TYR A 1 86 ? -19.468 3.976 5.227 1.00 96.25 86 TYR A N 1
ATOM 702 C CA . TYR A 1 86 ? -20.091 4.147 3.917 1.00 96.25 86 TYR A CA 1
ATOM 703 C C . TYR A 1 86 ? -19.725 2.974 2.991 1.00 96.25 86 TYR A C 1
ATOM 705 O O . TYR A 1 86 ? -18.556 2.587 2.927 1.00 96.25 86 TYR A O 1
ATOM 713 N N . PRO A 1 87 ? -20.693 2.402 2.252 1.00 96.38 87 PRO A N 1
ATOM 714 C CA . PRO A 1 87 ? -20.487 1.159 1.509 1.00 96.38 87 PRO A CA 1
ATOM 715 C C . PRO A 1 87 ? -19.641 1.315 0.243 1.00 96.38 87 PRO A C 1
ATOM 717 O O . PRO A 1 87 ? -19.135 0.317 -0.260 1.00 96.38 87 PRO A O 1
ATOM 720 N N . PHE A 1 88 ? -19.492 2.533 -0.286 1.00 95.81 88 PHE A N 1
ATOM 721 C CA . PHE A 1 88 ? -18.917 2.775 -1.612 1.00 95.81 88 PHE A CA 1
ATOM 722 C C . PHE A 1 88 ? -17.496 2.207 -1.770 1.00 95.81 88 PHE A C 1
ATOM 724 O O . PHE A 1 88 ? -17.289 1.318 -2.594 1.00 95.81 88 PHE A O 1
ATOM 731 N N . ILE A 1 89 ? -16.536 2.654 -0.950 1.00 96.62 89 ILE A N 1
ATOM 732 C CA . ILE A 1 89 ? -15.136 2.202 -1.040 1.00 96.62 89 ILE A CA 1
ATOM 733 C C . ILE A 1 89 ? -14.977 0.714 -0.675 1.00 96.62 89 ILE A C 1
ATOM 735 O O . ILE A 1 89 ? -14.358 -0.011 -1.455 1.00 96.62 89 ILE A O 1
ATOM 739 N N . PRO A 1 90 ? -15.560 0.197 0.430 1.00 97.88 90 PRO A N 1
ATOM 740 C CA . PRO A 1 90 ? -15.513 -1.235 0.732 1.00 97.88 90 PRO A CA 1
ATOM 741 C C . PRO A 1 90 ? -16.067 -2.124 -0.389 1.00 97.88 90 PRO A C 1
ATOM 743 O O . PRO A 1 90 ? -15.465 -3.147 -0.709 1.00 97.88 90 PRO A O 1
ATOM 746 N N . ASN A 1 91 ? -17.183 -1.732 -1.017 1.00 97.75 91 ASN A N 1
ATOM 747 C CA . ASN A 1 91 ? -17.757 -2.477 -2.138 1.00 97.75 91 ASN A CA 1
ATOM 748 C C . ASN A 1 91 ? -16.863 -2.407 -3.379 1.00 97.75 91 ASN A C 1
ATOM 750 O O . ASN A 1 91 ? -16.659 -3.432 -4.019 1.00 97.75 91 ASN A O 1
ATOM 754 N N . PHE A 1 92 ? -16.301 -1.237 -3.695 1.00 97.56 92 PHE A N 1
ATOM 755 C CA . PHE A 1 92 ? -15.355 -1.080 -4.799 1.00 97.56 92 PHE A CA 1
ATOM 756 C C . PHE A 1 92 ? -14.136 -2.002 -4.640 1.00 97.56 92 PHE A C 1
ATOM 758 O O . PHE A 1 92 ? -13.799 -2.741 -5.566 1.00 97.56 92 PHE A O 1
ATOM 765 N N . ILE A 1 93 ? -13.523 -2.029 -3.449 1.00 98.38 93 ILE A N 1
ATOM 766 C CA . ILE A 1 93 ? -12.394 -2.923 -3.157 1.00 98.38 93 ILE A CA 1
ATOM 767 C C . ILE A 1 93 ? -12.827 -4.390 -3.270 1.00 98.38 93 ILE A C 1
ATOM 769 O O . ILE A 1 93 ? -12.124 -5.168 -3.912 1.00 98.38 93 ILE A O 1
ATOM 773 N N . ARG A 1 94 ? -13.990 -4.768 -2.716 1.00 98.44 94 ARG A N 1
ATOM 774 C CA . ARG A 1 94 ? -14.512 -6.145 -2.805 1.00 98.44 94 ARG A CA 1
ATOM 775 C C . ARG A 1 94 ? -14.675 -6.598 -4.259 1.00 98.44 94 ARG A C 1
ATOM 777 O O . ARG A 1 94 ? -14.121 -7.627 -4.635 1.00 98.44 94 ARG A O 1
ATOM 784 N N . THR A 1 95 ? -15.338 -5.787 -5.084 1.00 98.25 95 THR A N 1
ATOM 785 C CA . THR A 1 95 ? -15.524 -6.066 -6.515 1.00 98.25 95 THR A CA 1
ATOM 786 C C . THR A 1 95 ? -14.185 -6.176 -7.244 1.00 98.25 95 THR A C 1
ATOM 788 O O . THR A 1 95 ? -14.001 -7.056 -8.083 1.00 98.25 95 THR A O 1
ATOM 791 N N . MET A 1 96 ? -13.211 -5.322 -6.911 1.00 98.38 96 MET A N 1
ATOM 792 C CA . MET A 1 96 ? -11.876 -5.403 -7.504 1.00 98.38 96 MET A CA 1
ATOM 793 C C . MET A 1 96 ? -11.152 -6.702 -7.118 1.00 98.38 96 MET A C 1
ATOM 795 O O . MET A 1 96 ? -10.510 -7.321 -7.966 1.00 98.38 96 MET A O 1
ATOM 799 N N . VAL A 1 97 ? -11.283 -7.161 -5.867 1.00 98.50 97 VAL A N 1
ATOM 800 C CA . VAL A 1 97 ? -10.751 -8.464 -5.431 1.00 98.50 97 VAL A CA 1
ATOM 801 C C . VAL A 1 97 ? -11.400 -9.609 -6.209 1.00 98.50 97 VAL A C 1
ATOM 803 O O . VAL A 1 97 ? -10.673 -10.485 -6.679 1.00 98.50 97 VAL A O 1
ATOM 806 N N . ASP A 1 98 ? -12.721 -9.582 -6.403 1.00 98.31 98 ASP A N 1
ATOM 807 C CA . ASP A 1 98 ? -13.446 -10.590 -7.190 1.00 98.31 98 ASP A CA 1
ATOM 808 C C . ASP A 1 98 ? -12.912 -10.674 -8.629 1.00 98.31 98 ASP A C 1
ATOM 810 O O . ASP A 1 98 ? -12.539 -11.754 -9.099 1.00 98.31 98 ASP A O 1
ATOM 814 N N . ILE A 1 99 ? -12.777 -9.520 -9.292 1.00 98.00 99 ILE A N 1
ATOM 815 C CA . ILE A 1 99 ? -12.221 -9.400 -10.649 1.00 98.00 99 ILE A CA 1
ATOM 816 C C . ILE A 1 99 ? -10.793 -9.971 -10.711 1.00 98.00 99 ILE A C 1
ATOM 818 O O . ILE A 1 99 ? -10.448 -10.725 -11.627 1.00 98.00 99 ILE A O 1
ATOM 822 N N . LEU A 1 100 ? -9.949 -9.646 -9.728 1.00 98.06 100 LEU A N 1
ATOM 823 C CA . LEU A 1 100 ? -8.556 -10.097 -9.680 1.00 98.06 100 LEU A CA 1
ATOM 824 C C . LEU A 1 100 ? -8.418 -11.597 -9.432 1.00 98.06 100 LEU A C 1
ATOM 826 O O . LEU A 1 100 ? -7.574 -12.247 -10.054 1.00 98.06 100 LEU A O 1
ATOM 830 N N . VAL A 1 101 ? -9.224 -12.147 -8.527 1.00 98.12 101 VAL A N 1
ATOM 831 C CA . VAL A 1 101 ? -9.253 -13.578 -8.208 1.00 98.12 101 VAL A CA 1
ATOM 832 C C . VAL A 1 101 ? -9.696 -14.389 -9.423 1.00 98.12 101 VAL A C 1
ATOM 834 O O . VAL A 1 101 ? -9.042 -15.381 -9.772 1.00 98.12 101 VAL A O 1
ATOM 837 N N . GLN A 1 102 ? -10.737 -13.918 -10.117 1.00 97.69 102 GLN A N 1
ATOM 838 C CA . GLN A 1 102 ? -11.221 -14.520 -11.355 1.00 97.69 102 GLN A CA 1
ATOM 839 C C . GLN A 1 102 ? -10.143 -14.483 -12.449 1.00 97.69 102 GLN A C 1
ATOM 841 O O . GLN A 1 102 ? -9.827 -15.519 -13.035 1.00 97.69 102 GLN A O 1
ATOM 846 N N . ALA A 1 103 ? -9.509 -13.327 -12.676 1.00 97.00 103 ALA A N 1
ATOM 847 C CA . ALA A 1 103 ? -8.446 -13.182 -13.673 1.00 97.00 103 ALA A CA 1
ATOM 848 C C . ALA A 1 103 ? -7.200 -14.031 -13.340 1.00 97.00 103 ALA A C 1
ATOM 850 O O . ALA A 1 103 ? -6.571 -14.623 -14.222 1.00 97.00 103 ALA A O 1
ATOM 851 N N . ALA A 1 104 ? -6.839 -14.146 -12.060 1.00 96.62 104 ALA A N 1
ATOM 852 C CA . ALA A 1 104 ? -5.730 -14.989 -11.618 1.00 96.62 104 ALA A CA 1
ATOM 853 C C . ALA A 1 104 ? -6.043 -16.497 -11.726 1.00 96.62 104 ALA A C 1
ATOM 855 O O . ALA A 1 104 ? -5.115 -17.312 -11.829 1.00 96.62 104 ALA A O 1
ATOM 856 N N . GLY A 1 105 ? -7.327 -16.872 -11.717 1.00 96.75 105 GLY A N 1
ATOM 857 C CA . GLY A 1 105 ? -7.791 -18.259 -11.680 1.00 96.75 105 GLY A CA 1
ATOM 858 C C . GLY A 1 105 ? -7.444 -18.963 -10.365 1.00 96.75 105 GLY A C 1
ATOM 859 O O . GLY A 1 105 ? -7.068 -20.134 -10.388 1.00 96.75 105 GLY A O 1
ATOM 860 N N . ARG A 1 106 ? -7.470 -18.235 -9.239 1.00 93.44 106 ARG A N 1
ATOM 861 C CA . ARG A 1 106 ? -7.149 -18.755 -7.896 1.00 93.44 106 ARG A CA 1
ATOM 862 C C . ARG A 1 106 ? -8.130 -18.214 -6.863 1.00 93.44 106 ARG A C 1
ATOM 864 O O . ARG A 1 106 ? -7.843 -17.210 -6.218 1.00 93.44 106 ARG A O 1
ATOM 871 N N . ASP A 1 107 ? -9.262 -18.891 -6.714 1.00 96.69 107 ASP A N 1
ATOM 872 C CA . ASP A 1 107 ? -10.310 -18.505 -5.771 1.00 96.69 107 ASP A CA 1
ATOM 873 C C . ASP A 1 107 ? -10.185 -19.265 -4.447 1.00 96.69 107 ASP A C 1
ATOM 875 O O . ASP A 1 107 ? -10.820 -20.295 -4.235 1.00 96.69 107 ASP A O 1
ATOM 879 N N . THR A 1 108 ? -9.297 -18.783 -3.575 1.00 97.44 108 THR A N 1
ATOM 880 C CA . THR A 1 108 ? -9.224 -19.242 -2.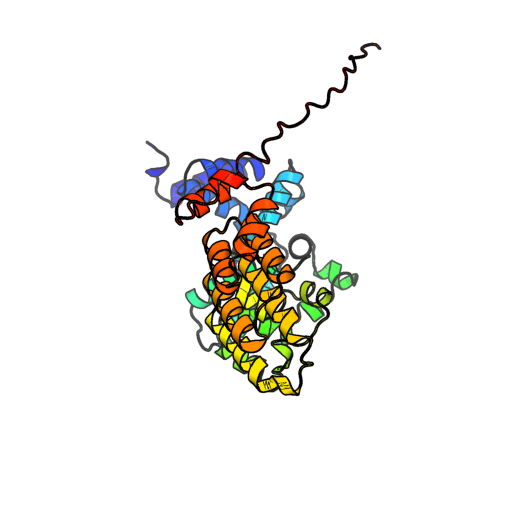181 1.00 97.44 108 THR A CA 1
ATOM 881 C C . THR A 1 108 ? -9.375 -18.060 -1.234 1.00 97.44 108 THR A C 1
ATOM 883 O O . THR A 1 108 ? -9.016 -16.925 -1.572 1.00 97.44 108 THR A O 1
ATOM 886 N N . GLN A 1 109 ? -9.878 -18.320 -0.027 1.00 97.38 109 GLN A N 1
ATOM 887 C CA . GLN A 1 109 ? -10.087 -17.276 0.975 1.00 97.38 109 GLN A CA 1
ATOM 888 C C . GLN A 1 109 ? -8.774 -16.586 1.366 1.00 97.38 109 GLN A C 1
ATOM 890 O O . GLN A 1 109 ? -8.740 -15.373 1.553 1.00 97.38 109 GLN A O 1
ATOM 895 N N . GLU A 1 110 ? -7.665 -17.323 1.421 1.00 97.75 110 GLU A N 1
ATOM 896 C CA . GLU A 1 110 ? -6.344 -16.764 1.721 1.00 97.75 110 GLU A CA 1
ATOM 897 C C . GLU A 1 110 ? -5.876 -15.801 0.623 1.00 97.75 110 GLU A C 1
ATOM 899 O O . GLU A 1 110 ? -5.286 -14.759 0.916 1.00 97.75 110 GLU A O 1
ATOM 904 N N . VAL A 1 111 ? -6.147 -16.125 -0.650 1.00 97.81 111 VAL A N 1
ATOM 905 C CA . VAL A 1 111 ? -5.824 -15.237 -1.776 1.00 97.81 111 VAL A CA 1
ATOM 906 C C . VAL A 1 111 ? -6.672 -13.972 -1.712 1.00 97.81 111 VAL A C 1
ATOM 908 O O . VAL A 1 111 ? -6.112 -12.884 -1.859 1.00 97.81 111 VAL A O 1
ATOM 911 N N . ARG A 1 112 ? -7.977 -14.107 -1.438 1.00 98.12 112 ARG A N 1
ATOM 912 C CA . ARG A 1 112 ? -8.902 -12.979 -1.259 1.00 98.12 112 ARG A CA 1
ATOM 913 C C . ARG A 1 112 ? -8.430 -12.046 -0.153 1.00 98.12 112 ARG A C 1
ATOM 915 O O . ARG A 1 112 ? -8.211 -10.875 -0.426 1.00 98.12 112 ARG A O 1
ATOM 922 N N . LEU A 1 113 ? -8.163 -12.573 1.045 1.00 98.00 113 LEU A N 1
ATOM 923 C CA . LEU A 1 113 ? -7.681 -11.784 2.185 1.00 98.00 113 LEU A CA 1
ATOM 924 C C . LEU A 1 113 ? -6.388 -11.030 1.857 1.00 98.00 113 LEU A C 1
ATOM 926 O O . LEU A 1 113 ? -6.292 -9.830 2.106 1.00 98.00 113 LEU A O 1
ATOM 930 N N . ARG A 1 114 ? -5.415 -11.702 1.231 1.00 98.12 114 ARG A N 1
ATOM 931 C CA . ARG A 1 114 ? -4.148 -11.073 0.829 1.00 98.12 114 ARG A CA 1
ATOM 932 C C . ARG A 1 114 ? -4.343 -9.980 -0.228 1.00 98.12 114 ARG A C 1
ATOM 934 O O . ARG A 1 114 ? -3.612 -8.986 -0.230 1.00 98.12 114 ARG A O 1
ATOM 941 N N . TYR A 1 115 ? -5.270 -10.178 -1.165 1.00 98.44 115 TYR A N 1
ATOM 942 C CA . TYR A 1 115 ? -5.597 -9.181 -2.186 1.00 98.44 115 TYR A CA 1
ATOM 943 C C . TYR A 1 115 ? -6.300 -7.981 -1.554 1.00 98.44 115 TYR A C 1
ATOM 945 O O . TYR A 1 115 ? -5.860 -6.859 -1.788 1.00 98.44 115 TYR A O 1
ATOM 953 N N . THR A 1 116 ? -7.289 -8.212 -0.687 1.00 98.56 116 THR A N 1
ATOM 954 C CA . THR A 1 116 ? -7.962 -7.166 0.093 1.00 98.56 116 THR A CA 1
ATOM 955 C C . THR A 1 116 ? -6.958 -6.331 0.881 1.00 98.56 116 THR A C 1
ATOM 957 O O . THR A 1 116 ? -6.953 -5.113 0.748 1.00 98.56 116 THR A O 1
ATOM 960 N N . GLU A 1 117 ? -6.059 -6.966 1.640 1.00 98.19 117 GLU A N 1
ATOM 961 C CA . GLU A 1 117 ? -5.022 -6.268 2.412 1.00 98.19 117 GLU A CA 1
ATOM 962 C C . GLU A 1 117 ? -4.139 -5.392 1.515 1.00 98.19 117 GLU A C 1
ATOM 964 O O . GLU A 1 117 ? -3.926 -4.217 1.809 1.00 98.19 117 GLU A O 1
ATOM 969 N N . SER A 1 118 ? -3.674 -5.939 0.384 1.00 98.25 118 SER A N 1
ATOM 970 C CA . SER A 1 118 ? -2.827 -5.192 -0.553 1.00 98.25 118 SER A CA 1
ATOM 971 C C . SER A 1 118 ? -3.565 -3.982 -1.130 1.00 98.25 118 SER A C 1
ATOM 973 O O . SER A 1 118 ? -3.006 -2.892 -1.138 1.00 98.25 118 SER A O 1
ATOM 975 N N . LEU A 1 119 ? -4.818 -4.150 -1.570 1.00 98.44 119 LEU A N 1
ATOM 976 C CA . LEU A 1 119 ? -5.601 -3.066 -2.168 1.00 98.44 119 LEU A CA 1
ATOM 977 C C . LEU A 1 119 ? -5.998 -1.991 -1.156 1.00 98.44 119 LEU A C 1
ATOM 979 O O . LEU A 1 119 ? -5.924 -0.813 -1.492 1.00 98.44 119 LEU A O 1
ATOM 983 N N . CYS A 1 120 ? -6.377 -2.362 0.070 1.00 98.50 120 CYS A N 1
ATOM 984 C CA . CYS A 1 120 ? -6.665 -1.392 1.129 1.00 98.50 120 CYS A CA 1
ATOM 985 C C . CYS A 1 120 ? -5.434 -0.541 1.446 1.00 98.50 120 CYS A C 1
ATOM 987 O O . CYS A 1 120 ? -5.550 0.677 1.566 1.00 98.50 120 CYS A O 1
ATOM 989 N N . LYS A 1 121 ? -4.259 -1.177 1.534 1.00 97.75 121 LYS A N 1
ATOM 990 C CA . LYS A 1 121 ? -2.992 -0.486 1.773 1.00 97.75 121 LYS A CA 1
ATOM 991 C C . LYS A 1 121 ? -2.640 0.447 0.614 1.00 97.75 121 LYS A C 1
ATOM 993 O O . LYS A 1 121 ? -2.372 1.620 0.833 1.00 97.75 121 LYS A O 1
ATOM 998 N N . THR A 1 122 ? -2.694 -0.045 -0.627 1.00 97.19 122 THR A N 1
ATOM 999 C CA . THR A 1 122 ? -2.420 0.788 -1.808 1.00 97.19 122 THR A CA 1
ATOM 1000 C C . THR A 1 122 ? -3.387 1.962 -1.891 1.00 97.19 122 THR A C 1
ATOM 1002 O O . THR A 1 122 ? -2.941 3.079 -2.116 1.00 97.19 122 THR A O 1
ATOM 1005 N N . PHE A 1 123 ? -4.686 1.748 -1.670 1.00 97.44 123 PHE A N 1
ATOM 1006 C CA . PHE A 1 123 ? -5.676 2.826 -1.698 1.00 97.44 123 PHE A CA 1
ATOM 1007 C C . PHE A 1 123 ? -5.390 3.900 -0.645 1.00 97.44 123 PHE A C 1
ATOM 1009 O O . PHE A 1 123 ? -5.404 5.084 -0.963 1.00 97.44 123 PHE A O 1
ATOM 1016 N N . ALA A 1 124 ? -5.098 3.490 0.593 1.00 96.94 124 ALA A N 1
ATOM 1017 C CA . ALA A 1 124 ? -4.828 4.408 1.696 1.00 96.94 124 ALA A CA 1
ATOM 1018 C C . ALA A 1 124 ? -3.622 5.325 1.437 1.00 96.94 124 ALA A C 1
ATOM 1020 O O . ALA A 1 124 ? -3.682 6.502 1.779 1.00 96.94 124 ALA A O 1
ATOM 1021 N N . ASP A 1 125 ? -2.555 4.785 0.842 1.00 94.19 125 ASP A N 1
ATOM 1022 C CA . ASP A 1 125 ? -1.281 5.494 0.687 1.00 94.19 125 ASP A CA 1
ATOM 1023 C C . ASP A 1 125 ? -1.101 6.174 -0.679 1.00 94.19 125 ASP A C 1
ATOM 1025 O O . ASP A 1 125 ? -0.359 7.148 -0.782 1.00 94.19 125 ASP A O 1
ATOM 1029 N N . THR A 1 126 ? -1.749 5.678 -1.741 1.00 91.00 126 THR A N 1
ATOM 1030 C CA . THR A 1 126 ? -1.568 6.232 -3.099 1.00 91.00 126 THR A CA 1
ATOM 1031 C C . THR A 1 126 ? -2.642 7.234 -3.500 1.00 91.00 126 THR A C 1
ATOM 1033 O O . THR A 1 126 ? -2.371 8.097 -4.331 1.00 91.00 126 THR A O 1
ATOM 1036 N N . TYR A 1 127 ? -3.843 7.158 -2.919 1.00 93.81 127 TYR A N 1
ATOM 1037 C CA . TYR A 1 127 ? -4.941 8.046 -3.278 1.00 93.81 127 TYR A CA 1
ATOM 1038 C C . TYR A 1 127 ? -5.054 9.202 -2.279 1.00 93.81 127 TYR A C 1
ATOM 1040 O O . TYR A 1 127 ? -5.429 9.017 -1.120 1.00 93.81 127 TYR A O 1
ATOM 1048 N N . LYS A 1 128 ? -4.752 10.420 -2.741 1.00 91.00 128 LYS A N 1
ATOM 1049 C CA . LYS A 1 128 ? -4.643 11.622 -1.895 1.00 91.00 128 LYS A CA 1
ATOM 1050 C C . LYS A 1 128 ? -5.900 11.907 -1.066 1.00 91.00 128 LYS A C 1
ATOM 1052 O O . LYS A 1 128 ? -5.801 12.332 0.083 1.00 91.00 128 LYS A O 1
ATOM 1057 N N . ASP A 1 129 ? -7.069 11.621 -1.632 1.00 92.50 129 ASP A N 1
ATOM 1058 C CA . ASP A 1 129 ? -8.368 11.891 -1.012 1.00 92.50 129 ASP A CA 1
ATOM 1059 C C . ASP A 1 129 ? -8.972 10.640 -0.342 1.00 92.50 129 ASP A C 1
ATOM 1061 O O . ASP A 1 129 ? -10.189 10.552 -0.143 1.00 92.50 129 ASP A O 1
ATOM 1065 N N . ALA A 1 130 ? -8.142 9.647 0.015 1.00 95.31 130 ALA A N 1
ATOM 1066 C CA . ALA A 1 130 ? -8.596 8.407 0.650 1.00 95.31 130 ALA A CA 1
ATOM 1067 C C . ALA A 1 130 ? -9.385 8.683 1.933 1.00 95.31 130 ALA A C 1
ATOM 1069 O O . ALA A 1 130 ? -10.455 8.103 2.137 1.00 95.31 130 ALA A O 1
ATOM 1070 N N . PHE A 1 131 ? -8.906 9.616 2.763 1.00 95.94 131 PHE A N 1
ATOM 1071 C CA . PHE A 1 131 ? -9.587 10.005 3.997 1.00 95.94 131 PHE A CA 1
ATOM 1072 C C . PHE A 1 131 ? -10.985 10.584 3.726 1.00 95.94 131 PHE A C 1
ATOM 1074 O O . PHE A 1 131 ? -11.966 10.190 4.362 1.00 95.94 131 PHE A O 1
ATOM 1081 N N . ASP A 1 132 ? -11.107 11.492 2.759 1.00 94.06 132 ASP A N 1
ATOM 1082 C CA . ASP A 1 132 ? -12.384 12.129 2.434 1.00 94.06 132 ASP A CA 1
ATOM 1083 C C . ASP A 1 132 ? -13.377 11.123 1.834 1.00 94.06 132 ASP A C 1
ATOM 1085 O O . ASP A 1 132 ? -14.566 11.154 2.167 1.00 94.06 132 ASP A O 1
ATOM 1089 N N . CYS A 1 133 ? -12.889 10.164 1.042 1.00 93.75 133 CYS A N 1
ATOM 1090 C CA . CYS A 1 133 ? -13.711 9.109 0.449 1.00 93.75 133 CYS A CA 1
ATOM 1091 C C . CYS A 1 133 ? -14.287 8.121 1.468 1.00 93.75 133 CYS A C 1
ATOM 1093 O O . CYS A 1 133 ? -15.374 7.587 1.246 1.00 93.75 133 CYS A O 1
ATOM 1095 N N . ILE A 1 134 ? -13.587 7.864 2.579 1.00 95.81 134 ILE A N 1
ATOM 1096 C CA . ILE A 1 134 ? -14.104 6.981 3.638 1.00 95.81 134 ILE A CA 1
ATOM 1097 C C . ILE A 1 134 ? -14.968 7.723 4.664 1.00 95.81 134 ILE A C 1
ATOM 1099 O O . ILE A 1 134 ? -15.744 7.092 5.381 1.00 95.81 134 ILE A O 1
ATOM 1103 N N . THR A 1 135 ? -14.836 9.051 4.752 1.00 95.56 135 THR A N 1
ATOM 1104 C CA . THR A 1 135 ? -15.548 9.877 5.741 1.00 95.56 135 THR A CA 1
ATOM 1105 C C . THR A 1 135 ? -16.759 10.617 5.186 1.00 95.56 135 THR A C 1
ATOM 1107 O O . THR A 1 135 ? -17.561 11.137 5.964 1.00 95.56 135 THR A O 1
ATOM 1110 N N . THR A 1 136 ? -16.931 10.629 3.865 1.00 93.38 136 THR A N 1
ATOM 1111 C CA . THR A 1 136 ? -18.040 11.298 3.183 1.00 93.38 136 THR A CA 1
ATOM 1112 C C . THR A 1 136 ? -18.895 10.289 2.433 1.00 93.38 136 THR A C 1
ATOM 1114 O O . THR A 1 136 ? -18.383 9.344 1.835 1.00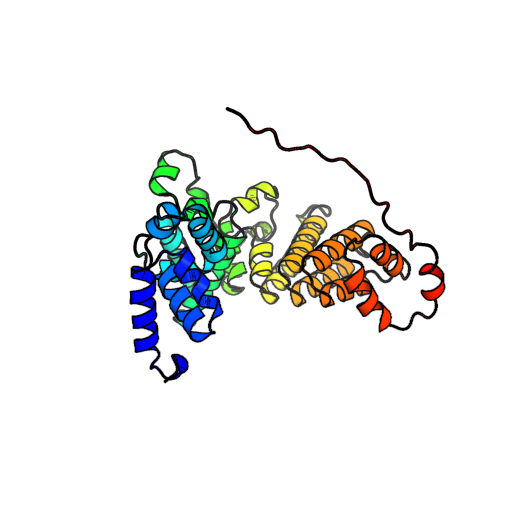 93.38 136 THR A O 1
ATOM 1117 N N . ASP A 1 137 ? -20.210 10.511 2.411 1.00 92.00 137 ASP A N 1
ATOM 1118 C CA . ASP A 1 137 ? -21.090 9.752 1.530 1.00 92.00 137 ASP A CA 1
ATOM 1119 C C . ASP A 1 137 ? -20.788 10.101 0.065 1.00 92.00 137 ASP A C 1
ATOM 1121 O O . ASP A 1 137 ? -21.182 11.151 -0.458 1.00 92.00 137 ASP A O 1
ATOM 1125 N N . MET A 1 138 ? -20.065 9.201 -0.598 1.00 88.62 138 MET A N 1
ATOM 1126 C CA . MET A 1 138 ? -19.650 9.363 -1.986 1.00 88.62 138 MET A CA 1
ATOM 1127 C C . MET A 1 138 ? -20.835 9.474 -2.938 1.00 88.62 138 MET A C 1
ATOM 1129 O O . MET A 1 138 ? -20.718 10.177 -3.935 1.00 88.62 138 MET A O 1
ATOM 1133 N N . THR A 1 139 ? -21.991 8.879 -2.626 1.00 86.94 139 THR A N 1
ATOM 1134 C CA . THR A 1 139 ? -23.180 8.990 -3.488 1.00 86.94 139 THR A CA 1
ATOM 1135 C C . THR A 1 139 ? -23.652 10.442 -3.594 1.00 86.94 139 THR A C 1
ATOM 1137 O O . THR A 1 139 ? -23.962 10.929 -4.682 1.00 86.94 139 THR A O 1
ATOM 1140 N N . VAL A 1 140 ? -23.587 11.177 -2.481 1.00 85.69 140 VAL A N 1
ATOM 1141 C CA . VAL A 1 140 ? -23.915 12.604 -2.414 1.00 85.69 140 VAL A CA 1
ATOM 1142 C C . VAL A 1 140 ? -22.818 13.452 -3.060 1.00 85.69 140 VAL A C 1
ATOM 1144 O O . VAL A 1 140 ? -23.120 14.413 -3.768 1.00 85.69 140 VAL A O 1
ATOM 1147 N N . SER A 1 141 ? -21.543 13.119 -2.839 1.00 81.31 141 SER A N 1
ATOM 1148 C CA . SER A 1 141 ? -20.414 13.841 -3.448 1.00 81.31 141 SER A CA 1
ATOM 1149 C C . SER A 1 141 ? -20.384 13.710 -4.971 1.00 81.31 141 SER A C 1
ATOM 1151 O O . SER A 1 141 ? -20.160 14.705 -5.662 1.00 81.31 141 SER A O 1
ATOM 1153 N N . ILE A 1 142 ? -20.675 12.514 -5.483 1.00 80.88 142 ILE A N 1
ATOM 1154 C CA . ILE A 1 142 ? -20.831 12.216 -6.909 1.00 80.88 142 ILE A CA 1
ATOM 1155 C C . ILE A 1 142 ? -22.006 13.005 -7.486 1.00 80.88 142 ILE A C 1
ATOM 1157 O O . ILE A 1 142 ? -21.841 13.694 -8.489 1.00 80.88 142 ILE A O 1
ATOM 1161 N N . ALA A 1 143 ? -23.169 12.982 -6.825 1.00 78.12 143 ALA A N 1
ATOM 1162 C CA . ALA A 1 143 ? -24.339 13.744 -7.268 1.00 78.12 143 ALA A CA 1
ATOM 1163 C C . ALA A 1 143 ? -24.074 15.261 -7.331 1.00 78.12 143 ALA A C 1
ATOM 1165 O O . ALA A 1 143 ? -24.710 15.980 -8.097 1.00 78.12 143 ALA A O 1
ATOM 1166 N N . ARG A 1 144 ? -23.112 15.752 -6.540 1.00 84.31 144 ARG A N 1
ATOM 1167 C CA . ARG A 1 144 ? -22.656 17.151 -6.527 1.00 84.31 144 ARG A CA 1
ATOM 1168 C C . ARG A 1 144 ? -21.483 17.431 -7.473 1.00 84.31 144 ARG A C 1
ATOM 1170 O O . ARG A 1 144 ? -20.985 18.553 -7.467 1.00 84.31 144 ARG A O 1
ATOM 1177 N N . GLY A 1 145 ? -21.009 16.439 -8.227 1.00 78.81 145 GLY A N 1
ATOM 1178 C CA . GLY A 1 145 ? -19.882 16.574 -9.154 1.00 78.81 145 GLY A CA 1
ATOM 1179 C C . GLY A 1 145 ? -18.528 16.827 -8.483 1.00 78.81 145 GLY A C 1
ATOM 1180 O O . GLY A 1 145 ? -17.610 17.302 -9.140 1.00 78.81 145 GLY A O 1
ATOM 1181 N N . LYS A 1 146 ? -18.388 16.545 -7.178 1.00 81.31 146 LYS A N 1
ATOM 1182 C CA . LYS A 1 146 ? -17.121 16.747 -6.450 1.00 81.31 146 LYS A CA 1
ATOM 1183 C C . LYS A 1 146 ? -16.103 15.643 -6.708 1.00 81.31 146 LYS A C 1
ATOM 1185 O O . LYS A 1 146 ? -14.910 15.887 -6.598 1.00 81.31 146 LYS A O 1
ATOM 1190 N N . VAL A 1 147 ? -16.584 14.439 -7.011 1.00 82.44 147 VAL A N 1
ATOM 1191 C CA . VAL A 1 147 ? -15.750 13.282 -7.330 1.00 82.44 147 VAL A CA 1
ATOM 1192 C C . VAL A 1 147 ? -16.274 12.647 -8.605 1.00 82.44 147 VAL A C 1
ATOM 1194 O O . VAL A 1 147 ? -17.477 12.410 -8.726 1.00 82.44 147 VAL A O 1
ATOM 1197 N N . SER A 1 148 ? -15.376 12.362 -9.547 1.00 83.88 148 SER A N 1
ATOM 1198 C CA . SER A 1 148 ? -15.743 11.647 -10.765 1.00 83.88 148 SER A CA 1
ATOM 1199 C C . SER A 1 148 ? -15.948 10.161 -10.474 1.00 83.88 148 SER A C 1
ATOM 1201 O O . SER A 1 148 ? -15.046 9.485 -9.979 1.00 83.88 148 SER A O 1
ATOM 1203 N N . THR A 1 149 ? -17.115 9.623 -10.832 1.00 82.88 149 THR A N 1
ATOM 1204 C CA . THR A 1 149 ? -17.390 8.175 -10.775 1.00 82.88 149 THR A CA 1
ATOM 1205 C C . THR A 1 149 ? -16.471 7.369 -11.674 1.00 82.88 149 THR A C 1
ATOM 1207 O O . THR A 1 149 ? -16.177 6.223 -11.353 1.00 82.88 149 THR A O 1
ATOM 1210 N N . SER A 1 150 ? -15.984 7.966 -12.765 1.00 87.06 150 SER A N 1
ATOM 1211 C CA . SER A 1 150 ? -15.121 7.292 -13.740 1.00 87.06 150 SER A CA 1
ATOM 1212 C C . SER A 1 150 ? -13.791 6.812 -13.149 1.00 87.06 150 SER A C 1
ATOM 1214 O O . SER A 1 150 ? -13.179 5.894 -13.691 1.00 87.06 150 SER A O 1
ATOM 1216 N N . LEU A 1 151 ? -13.341 7.412 -12.041 1.00 87.19 151 LEU A N 1
ATOM 1217 C CA . LEU A 1 151 ? -12.120 7.005 -11.337 1.00 87.19 151 LEU A CA 1
ATOM 1218 C C . LEU A 1 151 ? -12.315 5.678 -10.590 1.00 87.19 151 LEU A C 1
ATOM 1220 O O . LEU A 1 151 ? -11.397 4.865 -10.508 1.00 87.19 151 LEU A O 1
ATOM 1224 N N . PHE A 1 152 ? -13.532 5.440 -10.097 1.00 92.31 152 PHE A N 1
ATOM 1225 C CA . PHE A 1 152 ? -13.934 4.234 -9.367 1.00 92.31 152 PHE A CA 1
ATOM 1226 C C . PHE A 1 152 ? -14.672 3.229 -10.254 1.00 92.31 152 PHE A C 1
ATOM 1228 O O . PHE A 1 152 ? -15.277 2.280 -9.753 1.00 92.31 152 PHE A O 1
ATOM 1235 N N . ASP A 1 153 ? -14.629 3.431 -11.568 1.00 93.69 153 ASP A N 1
ATOM 1236 C CA . ASP A 1 153 ? -15.180 2.485 -12.516 1.00 93.69 153 ASP A CA 1
ATOM 1237 C C . ASP A 1 153 ? -14.347 1.199 -12.487 1.00 93.69 153 ASP A C 1
ATOM 1239 O O . ASP A 1 153 ? -13.149 1.184 -12.785 1.00 93.69 153 ASP A O 1
ATOM 1243 N N . THR A 1 154 ? -14.988 0.098 -12.104 1.00 94.19 154 THR A N 1
ATOM 1244 C CA . THR A 1 154 ? -14.349 -1.214 -12.060 1.00 94.19 154 THR A CA 1
ATOM 1245 C C . THR A 1 154 ? -14.013 -1.748 -13.443 1.00 94.19 154 THR A C 1
ATOM 1247 O O . THR A 1 154 ? -13.227 -2.687 -13.509 1.00 94.19 154 THR A O 1
ATOM 1250 N N . ASP A 1 155 ? -14.579 -1.188 -14.517 1.00 94.00 155 ASP A N 1
ATOM 1251 C CA . ASP A 1 155 ? -14.236 -1.482 -15.912 1.00 94.00 155 ASP A CA 1
ATOM 1252 C C . ASP A 1 155 ? -13.059 -0.651 -16.435 1.00 94.00 155 ASP A C 1
ATOM 1254 O O . ASP A 1 155 ? -12.492 -0.980 -17.481 1.00 94.00 155 ASP A O 1
ATOM 1258 N N . ASN A 1 156 ? -12.607 0.356 -15.679 1.00 92.94 156 ASN A N 1
ATOM 1259 C CA . ASN A 1 156 ? -11.436 1.141 -16.037 1.00 92.94 156 ASN A CA 1
ATOM 1260 C C . ASN A 1 156 ? -10.175 0.259 -16.059 1.00 92.94 156 ASN A C 1
ATOM 1262 O O . ASN A 1 156 ? -9.732 -0.285 -15.039 1.00 92.94 156 ASN A O 1
ATOM 1266 N N . VAL A 1 157 ? -9.574 0.139 -17.246 1.00 93.50 157 VAL A N 1
ATOM 1267 C CA . VAL A 1 157 ? -8.386 -0.690 -17.483 1.00 93.50 157 VAL A CA 1
ATOM 1268 C C . VAL A 1 157 ? -7.214 -0.253 -16.600 1.00 93.50 157 VAL A C 1
ATOM 1270 O O . VAL A 1 157 ? -6.543 -1.112 -16.034 1.00 93.50 157 VAL A O 1
ATOM 1273 N N . HIS A 1 158 ? -6.992 1.049 -16.400 1.00 92.12 158 HIS A N 1
ATOM 1274 C CA . HIS A 1 158 ? -5.896 1.545 -15.559 1.00 92.12 158 HIS A CA 1
ATOM 1275 C C . HIS A 1 158 ? -6.054 1.102 -14.112 1.00 92.12 158 HIS A C 1
ATOM 1277 O O . HIS A 1 158 ? -5.119 0.552 -13.528 1.00 92.12 158 HIS A O 1
ATOM 1283 N N . THR A 1 159 ? -7.258 1.265 -13.566 1.00 94.56 159 THR A N 1
ATOM 1284 C CA . THR A 1 159 ? -7.591 0.849 -12.204 1.00 94.56 159 THR A CA 1
ATOM 1285 C C . THR A 1 159 ? -7.372 -0.654 -12.025 1.00 94.56 159 THR A C 1
ATOM 1287 O O . THR A 1 159 ? -6.729 -1.071 -11.060 1.00 94.56 159 THR A O 1
ATOM 1290 N N . ARG A 1 160 ? -7.816 -1.480 -12.985 1.00 96.06 160 ARG A N 1
ATOM 1291 C CA . ARG A 1 160 ? -7.605 -2.939 -12.963 1.00 96.06 160 ARG A CA 1
ATOM 1292 C C . ARG A 1 160 ? -6.132 -3.327 -13.021 1.00 96.06 160 ARG A C 1
ATOM 1294 O O . ARG A 1 160 ? -5.695 -4.208 -12.281 1.00 96.06 160 ARG A O 1
ATOM 1301 N N . VAL A 1 161 ? -5.361 -2.690 -13.900 1.00 96.19 161 VAL A N 1
ATOM 1302 C CA . VAL A 1 161 ? -3.934 -2.982 -14.081 1.00 96.19 161 VAL A CA 1
ATOM 1303 C C . VAL A 1 161 ? -3.134 -2.548 -12.852 1.00 96.19 161 VAL A C 1
ATOM 1305 O O . VAL A 1 161 ? -2.283 -3.311 -12.392 1.00 96.19 161 VAL A O 1
ATOM 1308 N N . ALA A 1 162 ? -3.442 -1.388 -12.267 1.00 95.88 162 ALA A N 1
ATOM 1309 C CA . ALA A 1 162 ? -2.820 -0.927 -11.030 1.00 95.88 162 ALA A CA 1
ATOM 1310 C C . ALA A 1 162 ? -3.152 -1.841 -9.843 1.00 95.88 162 ALA A C 1
ATOM 1312 O O . ALA A 1 162 ? -2.249 -2.271 -9.122 1.00 95.88 162 ALA A O 1
ATOM 1313 N N . ALA A 1 163 ? -4.416 -2.250 -9.707 1.00 97.62 163 ALA A N 1
ATOM 1314 C CA . ALA A 1 163 ? -4.838 -3.222 -8.703 1.00 97.62 163 ALA A CA 1
ATOM 1315 C C . ALA A 1 163 ? -4.127 -4.579 -8.884 1.00 97.62 163 ALA A C 1
ATOM 1317 O O . ALA A 1 163 ? -3.613 -5.156 -7.924 1.00 97.62 163 ALA A O 1
ATOM 1318 N N . ALA A 1 164 ? -4.019 -5.070 -10.124 1.00 97.81 164 ALA A N 1
ATOM 1319 C CA . ALA A 1 164 ? -3.301 -6.303 -10.448 1.00 97.81 164 ALA A CA 1
ATOM 1320 C C . ALA A 1 164 ? -1.807 -6.222 -10.101 1.00 97.81 164 ALA A C 1
ATOM 1322 O O . ALA A 1 164 ? -1.216 -7.208 -9.640 1.00 97.81 164 ALA A O 1
ATOM 1323 N N . ALA A 1 165 ? -1.212 -5.046 -10.294 1.00 97.62 165 ALA A N 1
ATOM 1324 C CA . ALA A 1 165 ? 0.171 -4.768 -9.959 1.00 97.62 165 ALA A CA 1
ATOM 1325 C C . ALA A 1 165 ? 0.406 -4.718 -8.441 1.00 97.62 165 ALA A C 1
ATOM 1327 O O . ALA A 1 165 ? 1.332 -5.381 -7.963 1.00 97.62 165 ALA A O 1
ATOM 1328 N N . ALA A 1 166 ? -0.478 -4.063 -7.678 1.00 98.06 166 ALA A N 1
ATOM 1329 C CA . ALA A 1 166 ? -0.460 -4.054 -6.211 1.00 98.06 166 ALA A CA 1
ATOM 1330 C C . ALA A 1 166 ? -0.492 -5.476 -5.621 1.00 98.06 166 ALA A C 1
ATOM 1332 O O . ALA A 1 166 ? 0.329 -5.857 -4.775 1.00 98.06 166 ALA A O 1
ATOM 1333 N N . VAL A 1 167 ? -1.402 -6.322 -6.115 1.00 98.44 167 VAL A N 1
ATOM 1334 C CA . VAL A 1 167 ? -1.536 -7.699 -5.612 1.00 98.44 167 VAL A CA 1
ATOM 1335 C C . VAL A 1 167 ? -0.463 -8.660 -6.138 1.00 98.44 167 VAL A C 1
ATOM 1337 O O . VAL A 1 167 ? -0.370 -9.799 -5.673 1.00 98.44 167 VAL A O 1
ATOM 1340 N N . GLY A 1 168 ? 0.366 -8.228 -7.093 1.00 97.81 168 GLY A N 1
ATOM 1341 C CA . GLY A 1 168 ? 1.467 -9.028 -7.628 1.00 97.81 168 GLY A CA 1
ATOM 1342 C C . GLY A 1 168 ? 1.056 -10.088 -8.660 1.00 97.81 168 GLY A C 1
ATOM 1343 O O . GLY A 1 168 ? 1.755 -11.092 -8.809 1.00 97.81 168 GLY A O 1
ATOM 1344 N N . SER A 1 169 ? -0.082 -9.926 -9.346 1.00 97.75 169 SER A N 1
ATOM 1345 C CA . SER A 1 169 ? -0.619 -10.936 -10.272 1.00 97.75 169 SER A CA 1
ATOM 1346 C C . SER A 1 169 ? -0.217 -10.667 -11.725 1.00 97.75 169 SER A C 1
ATOM 1348 O O . SER A 1 169 ? -0.956 -10.042 -12.485 1.00 97.75 169 SER A O 1
ATOM 1350 N N . CYS A 1 170 ? 0.929 -11.207 -12.162 1.00 96.31 170 CYS A N 1
ATOM 1351 C CA . CYS A 1 170 ? 1.373 -11.088 -13.562 1.00 96.31 170 CYS A CA 1
ATOM 1352 C C . CYS A 1 170 ? 0.344 -11.631 -14.568 1.00 96.31 170 CYS A C 1
ATOM 1354 O O . CYS A 1 170 ? 0.231 -11.112 -15.675 1.00 96.31 170 CYS A O 1
ATOM 1356 N N . ARG A 1 171 ? -0.419 -12.667 -14.186 1.00 96.25 171 ARG A N 1
ATOM 1357 C CA . ARG A 1 171 ? -1.479 -13.236 -15.028 1.00 96.25 171 ARG A CA 1
ATOM 1358 C C . ARG A 1 171 ? -2.626 -12.247 -15.230 1.00 96.25 171 ARG A C 1
ATOM 1360 O O . ARG A 1 171 ? -3.037 -12.049 -16.366 1.00 96.25 171 ARG A O 1
ATOM 1367 N N . ALA A 1 172 ? -3.111 -11.622 -14.155 1.00 96.88 172 ALA A N 1
ATOM 1368 C CA . ALA A 1 172 ? -4.181 -10.631 -14.251 1.00 96.88 172 ALA A CA 1
ATOM 1369 C C . ALA A 1 172 ? -3.731 -9.407 -15.062 1.00 96.88 172 ALA A C 1
ATOM 1371 O O . ALA A 1 172 ? -4.464 -8.971 -15.942 1.00 96.88 172 ALA A O 1
ATOM 1372 N N . ILE A 1 173 ? -2.490 -8.940 -14.862 1.00 96.56 173 ILE A N 1
ATOM 1373 C CA . ILE A 1 173 ? -1.890 -7.892 -15.705 1.00 96.56 173 ILE A CA 1
ATOM 1374 C C . ILE A 1 173 ? -1.924 -8.310 -17.180 1.00 96.56 173 ILE A C 1
ATOM 1376 O O . ILE A 1 173 ? -2.404 -7.555 -18.015 1.00 96.56 173 ILE A O 1
ATOM 1380 N N . GLY A 1 174 ? -1.471 -9.524 -17.510 1.00 95.31 174 GLY A N 1
ATOM 1381 C CA . GLY A 1 174 ? -1.482 -10.018 -18.889 1.00 95.31 174 GLY A CA 1
ATOM 1382 C C . GLY A 1 174 ? -2.877 -10.059 -19.524 1.00 95.31 174 GLY A C 1
ATOM 1383 O O . GLY A 1 174 ? -3.002 -9.769 -20.710 1.00 95.31 174 GLY A O 1
ATOM 1384 N N . ILE A 1 175 ? -3.914 -10.375 -18.740 1.00 95.62 175 ILE A N 1
ATOM 1385 C CA . ILE A 1 175 ? -5.312 -10.390 -19.195 1.00 95.62 175 ILE A CA 1
ATOM 1386 C C . ILE A 1 175 ? -5.835 -8.966 -19.412 1.00 95.62 175 ILE A C 1
ATOM 1388 O O . ILE A 1 175 ? -6.401 -8.684 -20.463 1.00 95.62 175 ILE A O 1
ATOM 1392 N N . PHE A 1 176 ? -5.644 -8.063 -18.447 1.00 95.25 176 PHE A N 1
ATOM 1393 C CA . PHE A 1 176 ? -6.201 -6.706 -18.517 1.00 95.25 176 PHE A CA 1
ATOM 1394 C C . PHE A 1 176 ? -5.498 -5.813 -19.533 1.00 95.25 176 PHE A C 1
ATOM 1396 O O . PHE A 1 176 ? -6.112 -4.905 -20.079 1.00 95.25 176 PHE A O 1
ATOM 1403 N N . VAL A 1 177 ? -4.221 -6.078 -19.798 1.00 93.62 177 VAL A N 1
ATOM 1404 C CA . VAL A 1 177 ? -3.407 -5.282 -20.717 1.00 93.62 177 VAL A CA 1
ATOM 1405 C C . VAL A 1 177 ? -3.565 -5.734 -22.170 1.00 93.62 177 VAL A C 1
ATOM 1407 O O . VAL A 1 177 ? -2.992 -5.085 -23.026 1.00 93.62 177 VAL A O 1
ATOM 1410 N N . ALA A 1 178 ? -4.291 -6.815 -22.487 1.00 85.19 178 ALA A N 1
ATOM 1411 C CA . ALA A 1 178 ? -4.336 -7.464 -23.809 1.00 85.19 178 ALA A CA 1
ATOM 1412 C C . ALA A 1 178 ? -4.440 -6.501 -25.026 1.00 85.19 178 ALA A C 1
ATOM 1414 O O . ALA A 1 178 ? -5.521 -6.252 -25.548 1.00 85.19 178 ALA A O 1
ATOM 1415 N N . GLY A 1 179 ? -3.292 -5.995 -25.502 1.00 75.31 179 GLY A N 1
ATOM 1416 C CA . GLY A 1 179 ? -3.166 -5.045 -26.616 1.00 75.31 179 GLY A CA 1
ATOM 1417 C C . GLY A 1 179 ? -2.873 -3.579 -26.251 1.00 75.31 179 GLY A C 1
ATOM 1418 O O . GLY A 1 179 ? -2.448 -2.846 -27.133 1.00 75.31 179 GLY A O 1
ATOM 1419 N N . ALA A 1 180 ? -3.017 -3.166 -24.990 1.00 85.62 180 ALA A N 1
ATOM 1420 C CA . ALA A 1 180 ? -2.815 -1.795 -24.505 1.00 85.62 180 ALA A CA 1
ATOM 1421 C C . ALA A 1 180 ? -1.620 -1.704 -23.531 1.00 85.62 180 ALA A C 1
ATOM 1423 O O . ALA A 1 180 ? -1.751 -1.306 -22.369 1.00 85.62 180 ALA A O 1
ATOM 1424 N N . TYR A 1 181 ? -0.441 -2.162 -23.968 1.00 85.38 181 TYR A N 1
ATOM 1425 C CA . TYR A 1 181 ? 0.760 -2.233 -23.119 1.00 85.38 181 TYR A CA 1
ATOM 1426 C C . TYR A 1 181 ? 1.234 -0.875 -22.627 1.00 85.38 181 TYR A C 1
ATOM 1428 O O . TYR A 1 181 ? 1.785 -0.797 -21.530 1.00 85.38 181 TYR A O 1
ATOM 1436 N N . GLU A 1 182 ? 0.960 0.178 -23.390 1.00 84.00 182 GLU A N 1
ATOM 1437 C CA . GLU A 1 182 ? 1.227 1.546 -22.994 1.00 84.00 182 GLU A CA 1
ATOM 1438 C C . GLU A 1 182 ? 0.626 1.860 -21.621 1.00 84.00 182 GLU A C 1
ATOM 1440 O O . GLU A 1 182 ? 1.273 2.529 -20.830 1.00 84.00 182 GLU A O 1
ATOM 1445 N N . MET A 1 183 ? -0.518 1.277 -21.242 1.00 85.31 183 MET A N 1
ATOM 1446 C CA . MET A 1 183 ? -1.172 1.548 -19.952 1.00 85.31 183 MET A CA 1
ATOM 1447 C C . MET A 1 183 ? -0.341 1.161 -18.717 1.00 85.31 183 MET A C 1
ATOM 1449 O O . MET A 1 183 ? -0.650 1.596 -17.608 1.00 85.31 183 MET A O 1
ATOM 1453 N N . LEU A 1 184 ? 0.716 0.361 -18.885 1.00 87.62 184 LEU A N 1
ATOM 1454 C CA . LEU A 1 184 ? 1.644 0.012 -17.808 1.00 87.62 184 LEU A CA 1
ATOM 1455 C C . LEU A 1 184 ? 2.564 1.173 -17.402 1.00 87.62 184 LEU A C 1
ATOM 1457 O O . LEU A 1 184 ? 3.104 1.147 -16.294 1.00 87.62 184 LEU A O 1
ATOM 1461 N N . TRP A 1 185 ? 2.764 2.148 -18.291 1.00 79.38 185 TRP A N 1
ATOM 1462 C CA . TRP A 1 185 ? 3.730 3.237 -18.112 1.00 79.38 185 TRP A CA 1
ATOM 1463 C C . TRP A 1 185 ? 3.277 4.593 -18.677 1.00 79.38 185 TRP A C 1
ATOM 1465 O O . TRP A 1 185 ? 3.986 5.571 -18.472 1.00 79.38 185 TRP A O 1
ATOM 1475 N N . ARG A 1 186 ? 2.147 4.657 -19.396 1.00 75.00 186 ARG A N 1
ATOM 1476 C CA . ARG A 1 186 ? 1.706 5.822 -20.174 1.00 75.00 186 ARG A CA 1
ATOM 1477 C C . ARG A 1 186 ? 1.584 7.062 -19.310 1.00 75.00 186 ARG A C 1
ATOM 1479 O O . ARG A 1 186 ? 0.908 7.036 -18.290 1.00 75.00 186 ARG A O 1
ATOM 1486 N N . ASP A 1 187 ? 2.173 8.137 -19.809 1.00 57.56 187 ASP A N 1
ATOM 1487 C CA . ASP A 1 187 ? 2.198 9.490 -19.273 1.00 57.56 187 ASP A CA 1
ATOM 1488 C C . ASP A 1 187 ? 0.779 10.016 -19.051 1.00 57.56 187 ASP A C 1
ATOM 1490 O O . ASP A 1 187 ? 0.200 10.723 -19.875 1.00 57.56 187 ASP A O 1
ATOM 1494 N N . TYR A 1 188 ? 0.213 9.708 -17.898 1.00 59.53 188 TYR A N 1
ATOM 1495 C CA . TYR A 1 188 ? -0.587 10.713 -17.238 1.00 59.53 188 TYR A CA 1
ATOM 1496 C C . TYR A 1 188 ? 0.395 11.694 -16.619 1.00 59.53 188 TYR A C 1
ATOM 1498 O O . TYR A 1 188 ? 1.384 11.277 -16.003 1.00 59.53 188 TYR A O 1
ATOM 1506 N N . ASN A 1 189 ? 0.155 12.994 -16.821 1.00 66.75 189 ASN A N 1
ATOM 1507 C CA . ASN A 1 189 ? 0.822 14.029 -16.036 1.00 66.75 189 ASN A CA 1
ATOM 1508 C C . ASN A 1 189 ? 0.857 13.542 -14.584 1.00 66.75 189 ASN A C 1
ATOM 1510 O O . ASN A 1 189 ? -0.155 13.033 -14.110 1.00 66.75 189 ASN A O 1
ATOM 1514 N N . LEU A 1 190 ? 1.997 13.642 -13.895 1.00 66.19 190 LEU A N 1
ATOM 1515 C CA . LEU A 1 190 ? 2.164 13.127 -12.523 1.00 66.19 190 LEU A CA 1
ATOM 1516 C C . LEU A 1 190 ? 0.968 13.472 -11.610 1.00 66.19 190 LEU A C 1
ATOM 1518 O O . LEU A 1 190 ? 0.560 12.653 -10.798 1.00 66.19 190 LEU A O 1
ATOM 1522 N N . SER A 1 191 ? 0.336 14.626 -11.843 1.00 74.44 191 SER A N 1
ATOM 1523 C CA . SER A 1 191 ? -0.882 15.090 -11.175 1.00 74.44 191 SER A CA 1
ATOM 1524 C C . SER A 1 191 ? -2.136 14.222 -11.349 1.00 74.44 191 SER A C 1
ATOM 1526 O O . SER A 1 191 ? -2.999 14.229 -10.479 1.00 74.44 191 SER A O 1
ATOM 1528 N N . GLU A 1 192 ? -2.301 13.526 -12.472 1.00 76.31 192 GLU A N 1
ATOM 1529 C CA . GLU A 1 192 ? -3.470 12.678 -12.739 1.00 76.31 192 GLU A CA 1
ATOM 1530 C C . GLU A 1 192 ? -3.333 11.295 -12.090 1.00 76.31 192 GLU A C 1
ATOM 1532 O O . GLU A 1 192 ? -4.340 10.700 -11.708 1.00 76.31 192 GLU A O 1
ATOM 1537 N N . TRP A 1 193 ? -2.112 10.797 -11.871 1.00 71.69 193 TRP A N 1
ATOM 1538 C CA . TRP A 1 193 ? -1.906 9.523 -11.172 1.00 71.69 193 TRP A CA 1
ATOM 1539 C C . TRP A 1 193 ? -2.376 9.564 -9.722 1.00 71.69 193 TRP A C 1
ATOM 1541 O O . TRP A 1 193 ? -2.941 8.580 -9.246 1.00 71.69 193 TRP A O 1
ATOM 1551 N N . ASP A 1 194 ? -2.214 10.711 -9.064 1.00 77.00 194 ASP A N 1
ATOM 1552 C CA . ASP A 1 194 ? -2.684 10.943 -7.694 1.00 77.00 194 ASP A CA 1
ATOM 1553 C C . ASP A 1 194 ? -4.218 10.856 -7.578 1.00 77.00 194 ASP A C 1
ATOM 1555 O O . ASP A 1 194 ? -4.756 10.733 -6.477 1.00 77.00 194 ASP A O 1
ATOM 1559 N N . SER A 1 195 ? -4.929 10.905 -8.715 1.00 85.00 195 SER A N 1
ATOM 1560 C CA . SER A 1 195 ? -6.388 10.788 -8.791 1.00 85.00 195 SER A CA 1
ATOM 1561 C C . SER A 1 195 ? -6.890 9.363 -9.049 1.00 85.00 195 SER A C 1
ATOM 1563 O O . SER A 1 195 ? -8.092 9.113 -8.951 1.00 85.00 195 SER A O 1
ATOM 1565 N N . LEU A 1 196 ? -6.013 8.403 -9.364 1.00 91.81 196 LEU A N 1
ATOM 1566 C CA . LEU A 1 196 ? -6.430 7.011 -9.533 1.00 91.81 196 LEU A CA 1
ATOM 1567 C C . LEU A 1 196 ? -6.458 6.289 -8.177 1.00 91.81 196 LEU A C 1
ATOM 1569 O O . LEU A 1 196 ? -5.501 6.412 -7.415 1.00 91.81 196 LEU A O 1
ATOM 1573 N N . PRO A 1 197 ? -7.479 5.454 -7.885 1.00 94.56 197 PRO A N 1
ATOM 1574 C CA . PRO A 1 197 ? -7.629 4.818 -6.571 1.00 94.56 197 PRO A CA 1
ATOM 1575 C C . PRO A 1 197 ? -6.436 3.969 -6.115 1.00 94.56 197 PRO A C 1
ATOM 1577 O O . PRO A 1 197 ? -6.253 3.762 -4.923 1.00 94.56 197 PRO A O 1
ATOM 1580 N N . PHE A 1 198 ? -5.648 3.439 -7.052 1.00 95.81 198 PHE A N 1
ATOM 1581 C CA . PHE A 1 198 ? -4.477 2.608 -6.755 1.00 95.81 198 PHE A CA 1
ATOM 1582 C C . PHE A 1 198 ? -3.173 3.192 -7.324 1.00 95.81 198 PHE A C 1
ATOM 1584 O O . PHE A 1 198 ? -2.164 2.488 -7.383 1.00 95.81 198 PHE A O 1
ATOM 1591 N N . GLY A 1 199 ? -3.194 4.449 -7.783 1.00 93.12 199 GLY A N 1
ATOM 1592 C CA . GLY A 1 199 ? -2.061 5.105 -8.434 1.00 93.12 199 GLY A CA 1
ATOM 1593 C C . GLY A 1 199 ? -1.616 4.429 -9.737 1.00 93.12 199 GLY A C 1
ATOM 1594 O O . GLY A 1 199 ? -2.400 3.784 -10.438 1.00 93.12 199 GLY A O 1
ATOM 1595 N N . SER A 1 200 ? -0.333 4.583 -10.080 1.00 92.88 200 SER A N 1
ATOM 1596 C CA . SER A 1 200 ? 0.244 3.943 -11.268 1.00 92.88 200 SER A CA 1
ATOM 1597 C C . SER A 1 200 ? 0.566 2.468 -11.034 1.00 92.88 200 SER A C 1
ATOM 1599 O O . SER A 1 200 ? 0.978 2.111 -9.930 1.00 92.88 200 SER A O 1
ATOM 1601 N N . PRO A 1 201 ? 0.467 1.586 -12.049 1.00 95.19 201 PRO A N 1
ATOM 1602 C CA . PRO A 1 201 ? 0.788 0.170 -11.873 1.00 95.19 201 PRO A CA 1
ATOM 1603 C C . PRO A 1 201 ? 2.198 -0.080 -11.336 1.00 95.19 201 PRO A C 1
ATOM 1605 O O . PRO A 1 201 ? 2.405 -0.950 -10.488 1.00 95.19 201 PRO A O 1
ATOM 1608 N N . LEU A 1 202 ? 3.173 0.706 -11.792 1.00 94.81 202 LEU A N 1
ATOM 1609 C CA . LEU A 1 202 ? 4.552 0.588 -11.341 1.00 94.81 202 LEU A CA 1
ATOM 1610 C C . LEU A 1 202 ? 4.733 1.081 -9.894 1.00 94.81 202 LEU A C 1
ATOM 1612 O O . LEU A 1 202 ? 5.417 0.409 -9.117 1.00 94.81 202 LEU A O 1
ATOM 1616 N N . ASN A 1 203 ? 4.074 2.178 -9.498 1.00 94.25 203 ASN A N 1
ATOM 1617 C CA . ASN A 1 203 ? 4.067 2.642 -8.107 1.00 94.25 203 ASN A CA 1
ATOM 1618 C C . ASN A 1 203 ? 3.340 1.655 -7.192 1.00 94.25 203 ASN A C 1
ATOM 1620 O O . ASN A 1 203 ? 3.887 1.284 -6.161 1.00 94.25 203 ASN A O 1
ATOM 1624 N N . ALA A 1 204 ? 2.176 1.153 -7.597 1.00 96.25 204 ALA A N 1
ATOM 1625 C CA . ALA A 1 204 ? 1.393 0.176 -6.849 1.00 96.25 204 ALA A CA 1
ATOM 1626 C C . ALA A 1 204 ? 2.184 -1.117 -6.583 1.00 96.25 204 ALA A C 1
ATOM 1628 O O . ALA A 1 204 ? 2.263 -1.594 -5.448 1.00 96.25 204 ALA A O 1
ATOM 1629 N N . ALA A 1 205 ? 2.840 -1.663 -7.615 1.00 97.44 205 ALA A N 1
ATOM 1630 C CA . ALA A 1 205 ? 3.720 -2.820 -7.463 1.00 97.44 205 ALA A CA 1
ATOM 1631 C C . ALA A 1 205 ? 4.919 -2.522 -6.555 1.00 97.44 205 ALA A C 1
ATOM 1633 O O . ALA A 1 205 ? 5.308 -3.378 -5.757 1.00 97.44 205 ALA A O 1
ATOM 1634 N N . THR A 1 206 ? 5.499 -1.326 -6.673 1.00 96.81 206 THR A N 1
ATOM 1635 C CA . THR A 1 206 ? 6.648 -0.905 -5.866 1.00 96.81 206 THR A CA 1
ATOM 1636 C C . THR A 1 206 ? 6.260 -0.785 -4.400 1.00 96.81 206 THR A C 1
ATOM 1638 O O . THR A 1 206 ? 6.870 -1.441 -3.561 1.00 96.81 206 THR A O 1
ATOM 1641 N N . PHE A 1 207 ? 5.178 -0.069 -4.108 1.00 96.19 207 PHE A N 1
ATOM 1642 C CA . PHE A 1 207 ? 4.612 0.121 -2.777 1.00 96.19 207 PHE A CA 1
ATOM 1643 C C . PHE A 1 207 ? 4.309 -1.203 -2.062 1.00 96.19 207 PHE A C 1
ATOM 1645 O O . PHE A 1 207 ? 4.620 -1.383 -0.883 1.00 96.19 207 PHE A O 1
ATOM 1652 N N . CYS A 1 208 ? 3.749 -2.174 -2.787 1.00 97.38 208 CYS A N 1
ATOM 1653 C CA . CYS A 1 208 ? 3.441 -3.500 -2.251 1.00 97.38 208 CYS A CA 1
ATOM 1654 C C . CYS A 1 208 ? 4.626 -4.486 -2.267 1.00 97.38 208 CYS A C 1
ATOM 1656 O O . CYS A 1 208 ? 4.427 -5.677 -2.003 1.00 97.38 208 CYS A O 1
ATOM 1658 N N . GLY A 1 209 ? 5.842 -4.049 -2.610 1.00 97.38 209 GLY A N 1
ATOM 1659 C CA . GLY A 1 209 ? 7.031 -4.906 -2.605 1.00 97.38 209 GLY A CA 1
ATOM 1660 C C . GLY A 1 209 ? 7.013 -6.016 -3.666 1.00 97.38 209 GLY A C 1
ATOM 1661 O O . GLY A 1 209 ? 7.629 -7.072 -3.495 1.00 97.38 209 GLY A O 1
ATOM 1662 N N . ARG A 1 210 ? 6.288 -5.835 -4.778 1.00 98.06 210 ARG A N 1
ATOM 1663 C CA . ARG A 1 210 ? 6.088 -6.853 -5.827 1.00 98.06 210 ARG A CA 1
ATOM 1664 C C . ARG A 1 210 ? 7.216 -6.837 -6.863 1.00 98.06 210 ARG A C 1
ATOM 1666 O O . ARG A 1 210 ? 6.997 -6.556 -8.040 1.00 98.06 210 ARG A O 1
ATOM 1673 N N . LEU A 1 211 ? 8.429 -7.205 -6.441 1.00 98.00 211 LEU A N 1
ATOM 1674 C CA . LEU A 1 211 ? 9.638 -7.177 -7.285 1.00 98.00 211 LEU A CA 1
ATOM 1675 C C . LEU A 1 211 ? 9.471 -7.886 -8.642 1.00 98.00 211 LEU A C 1
ATOM 1677 O O . LEU A 1 211 ? 9.988 -7.417 -9.654 1.00 98.00 211 LEU A O 1
ATOM 1681 N N . THR A 1 212 ? 8.762 -9.017 -8.684 1.00 97.94 212 THR A N 1
ATOM 1682 C CA . THR A 1 212 ? 8.518 -9.771 -9.926 1.00 97.94 212 THR A CA 1
ATOM 1683 C C . THR A 1 212 ? 7.687 -8.983 -10.935 1.00 97.94 212 THR A C 1
ATOM 1685 O O . THR A 1 212 ? 7.998 -9.014 -12.125 1.00 97.94 212 THR A O 1
ATOM 1688 N N . VAL A 1 213 ? 6.676 -8.246 -10.468 1.00 97.62 213 VAL A N 1
ATOM 1689 C CA . VAL A 1 213 ? 5.849 -7.373 -11.309 1.00 97.62 213 VAL A CA 1
ATOM 1690 C C . VAL A 1 213 ? 6.646 -6.157 -11.765 1.00 97.62 213 VAL A C 1
ATOM 1692 O O . VAL A 1 213 ? 6.645 -5.868 -12.955 1.00 97.62 213 VAL A O 1
ATOM 1695 N N . VAL A 1 214 ? 7.396 -5.508 -10.868 1.00 97.31 214 VAL A N 1
ATOM 1696 C CA . VAL A 1 214 ? 8.265 -4.368 -11.221 1.00 97.31 214 VAL A CA 1
ATOM 1697 C C . VAL A 1 214 ? 9.241 -4.752 -12.340 1.00 97.31 214 VAL A C 1
ATOM 1699 O O . VAL A 1 214 ? 9.325 -4.068 -13.360 1.00 97.31 214 VAL A O 1
ATOM 1702 N N . LYS A 1 215 ? 9.910 -5.906 -12.207 1.00 96.88 215 LYS A N 1
ATOM 1703 C CA . LYS A 1 215 ? 10.791 -6.463 -13.247 1.00 96.88 215 LYS A CA 1
ATOM 1704 C C . LYS A 1 215 ? 10.057 -6.714 -14.563 1.00 96.88 215 LYS A C 1
ATOM 1706 O O . LYS A 1 215 ? 10.614 -6.442 -15.623 1.00 96.88 215 LYS A O 1
ATOM 1711 N N . ALA A 1 216 ? 8.840 -7.252 -14.506 1.00 95.31 216 ALA A N 1
ATOM 1712 C CA . ALA A 1 216 ? 8.047 -7.541 -15.696 1.00 95.31 216 ALA A CA 1
ATOM 1713 C C . ALA A 1 216 ? 7.619 -6.259 -16.429 1.00 95.31 216 ALA A C 1
ATOM 1715 O O . ALA A 1 216 ? 7.752 -6.202 -17.650 1.00 95.31 216 ALA A O 1
ATOM 1716 N N . ILE A 1 217 ? 7.169 -5.236 -15.693 1.00 94.56 217 ILE A N 1
ATOM 1717 C CA . ILE A 1 217 ? 6.774 -3.933 -16.245 1.00 94.56 217 ILE A CA 1
ATOM 1718 C C . ILE A 1 217 ? 7.972 -3.265 -16.924 1.00 94.56 217 ILE A C 1
ATOM 1720 O O . ILE A 1 217 ? 7.888 -2.924 -18.101 1.00 94.56 217 ILE A O 1
ATOM 1724 N N . ILE A 1 218 ? 9.111 -3.176 -16.230 1.00 93.56 218 ILE A N 1
ATOM 1725 C CA . ILE A 1 218 ? 10.331 -2.549 -16.760 1.00 93.56 218 ILE A CA 1
ATOM 1726 C C . ILE A 1 218 ? 10.885 -3.301 -17.972 1.00 93.56 218 ILE A C 1
ATOM 1728 O O . ILE A 1 218 ? 11.222 -2.702 -18.987 1.00 93.56 218 ILE A O 1
ATOM 1732 N N . LYS A 1 219 ? 10.935 -4.636 -17.924 1.00 92.81 219 LYS A N 1
ATOM 1733 C CA . LYS A 1 219 ? 11.380 -5.419 -19.085 1.00 92.81 219 LYS A CA 1
ATOM 1734 C C . LYS A 1 219 ? 10.447 -5.229 -20.284 1.00 92.81 219 LYS A C 1
ATOM 1736 O O . LYS A 1 219 ? 10.890 -5.270 -21.429 1.00 92.81 219 LYS A O 1
ATOM 1741 N N . ARG A 1 220 ? 9.142 -5.061 -20.049 1.00 90.44 220 ARG A N 1
ATOM 1742 C CA . ARG A 1 220 ? 8.169 -4.840 -21.125 1.00 90.44 220 ARG A CA 1
ATOM 1743 C C . ARG A 1 220 ? 8.312 -3.446 -21.731 1.00 90.44 220 ARG A C 1
ATOM 1745 O O . ARG A 1 220 ? 8.235 -3.348 -22.957 1.00 90.44 220 ARG A O 1
ATOM 1752 N N . SER A 1 221 ? 8.557 -2.419 -20.917 1.00 88.44 221 SER A N 1
ATOM 1753 C CA . SER A 1 221 ? 8.780 -1.054 -21.404 1.00 88.44 221 SER A CA 1
ATOM 1754 C C . SER A 1 221 ? 10.060 -0.948 -22.238 1.00 88.44 221 SER A C 1
ATOM 1756 O O . SER A 1 221 ? 10.061 -0.252 -23.246 1.00 88.44 221 SER A O 1
ATOM 1758 N N . GLU A 1 222 ? 11.111 -1.716 -21.916 1.00 88.31 222 GLU A N 1
ATOM 1759 C CA . GLU A 1 222 ? 12.323 -1.800 -22.747 1.00 88.31 222 GLU A CA 1
ATOM 1760 C C . GLU A 1 222 ? 12.042 -2.264 -24.182 1.00 88.31 222 GLU A C 1
ATOM 1762 O O . GLU A 1 222 ? 12.650 -1.757 -25.122 1.00 88.31 222 GLU A O 1
ATOM 1767 N N . VAL A 1 223 ? 11.121 -3.218 -24.356 1.00 88.88 223 VAL A N 1
ATOM 1768 C CA . VAL A 1 223 ? 10.757 -3.763 -25.676 1.00 88.88 223 VAL A CA 1
ATOM 1769 C C . VAL A 1 223 ? 9.982 -2.742 -26.514 1.00 88.88 223 VAL A C 1
ATOM 1771 O O . VAL A 1 223 ? 10.076 -2.771 -27.736 1.00 88.88 223 VAL A O 1
ATOM 1774 N N . HIS 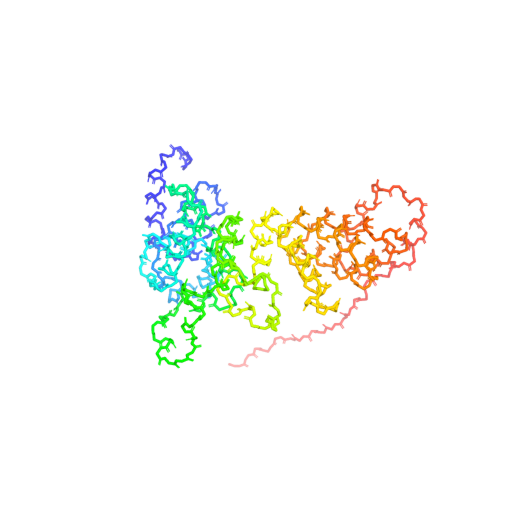A 1 224 ? 9.255 -1.825 -25.871 1.00 83.69 224 HIS A N 1
ATOM 1775 C CA . HIS A 1 224 ? 8.410 -0.820 -26.531 1.00 83.69 224 HIS A CA 1
ATOM 1776 C C . HIS A 1 224 ? 9.052 0.576 -26.517 1.00 83.69 224 HIS A C 1
ATOM 1778 O O . HIS A 1 224 ? 8.370 1.572 -26.736 1.00 83.69 224 HIS A O 1
ATOM 1784 N N . LYS A 1 225 ? 10.372 0.664 -26.283 1.00 72.00 225 LYS A N 1
ATOM 1785 C CA . LYS A 1 225 ? 11.118 1.935 -26.279 1.00 72.00 225 LYS A CA 1
ATOM 1786 C C . LYS A 1 225 ? 10.928 2.753 -27.554 1.00 72.00 225 LYS A C 1
ATOM 1788 O O . LYS A 1 225 ? 10.962 3.967 -27.468 1.00 72.00 225 LYS A O 1
ATOM 1793 N N . GLY A 1 226 ? 10.688 2.108 -28.700 1.00 69.56 226 GLY A N 1
ATOM 1794 C CA . GLY A 1 226 ? 10.469 2.795 -29.979 1.00 69.56 226 GLY A CA 1
ATOM 1795 C C . GLY A 1 226 ? 9.279 3.763 -29.989 1.00 69.56 226 GLY A C 1
ATOM 1796 O O . GLY A 1 226 ? 9.307 4.722 -30.752 1.00 69.56 226 GLY A O 1
ATOM 1797 N N . ASP A 1 227 ? 8.288 3.549 -29.116 1.00 66.94 227 ASP A N 1
ATOM 1798 C CA . ASP A 1 227 ? 7.095 4.401 -29.008 1.00 66.94 227 ASP A CA 1
ATOM 1799 C C . ASP A 1 227 ? 7.200 5.432 -27.873 1.00 66.94 227 ASP A C 1
ATOM 1801 O O . ASP A 1 227 ? 6.393 6.358 -27.789 1.00 66.94 227 ASP A O 1
ATOM 1805 N N . MET A 1 228 ? 8.187 5.287 -26.985 1.00 64.75 228 MET A N 1
ATOM 1806 C CA . MET A 1 228 ? 8.412 6.217 -25.886 1.00 64.75 228 MET A CA 1
ATOM 1807 C C . MET A 1 228 ? 9.466 7.239 -26.269 1.00 64.75 228 MET A C 1
ATOM 1809 O O . MET A 1 228 ? 10.524 6.900 -26.792 1.00 64.75 228 MET A O 1
ATOM 1813 N N . SER A 1 229 ? 9.217 8.509 -25.949 1.00 64.69 229 SER A N 1
ATOM 1814 C CA . SER A 1 229 ? 10.296 9.486 -26.030 1.00 64.69 229 SER A CA 1
ATOM 1815 C C . SER A 1 229 ? 11.418 9.042 -25.084 1.00 64.69 229 SER A C 1
ATOM 1817 O O . SER A 1 229 ? 11.172 8.789 -23.901 1.00 64.69 229 SER A O 1
ATOM 1819 N N . ASP A 1 230 ? 12.654 8.976 -25.587 1.00 71.19 230 ASP A N 1
ATOM 1820 C CA . ASP A 1 230 ? 13.851 8.626 -24.800 1.00 71.19 230 ASP A CA 1
ATOM 1821 C C . ASP A 1 230 ? 14.016 9.487 -23.530 1.00 71.19 230 ASP A C 1
ATOM 1823 O O . ASP A 1 230 ? 14.782 9.146 -22.631 1.00 71.19 230 ASP A O 1
ATOM 1827 N N . LYS A 1 231 ? 13.287 10.606 -23.442 1.00 76.69 231 LYS A N 1
ATOM 1828 C CA . LYS A 1 231 ? 13.305 11.546 -22.322 1.00 76.69 231 LYS A CA 1
ATOM 1829 C C . LYS A 1 231 ? 12.428 11.133 -21.142 1.00 76.69 231 LYS A C 1
ATOM 1831 O O . LYS A 1 231 ? 12.783 11.469 -20.024 1.00 76.69 231 LYS A O 1
ATOM 1836 N N . PHE A 1 232 ? 11.322 10.420 -21.360 1.00 79.25 232 PHE A N 1
ATOM 1837 C CA . PHE A 1 232 ? 10.332 10.202 -20.295 1.00 79.25 232 PHE A CA 1
ATOM 1838 C C . PHE A 1 232 ? 10.647 8.998 -19.402 1.00 79.25 232 PHE A C 1
ATOM 1840 O O . PHE A 1 232 ? 10.470 9.028 -18.186 1.00 79.25 232 PHE A O 1
ATOM 1847 N N . PHE A 1 233 ? 11.151 7.918 -19.999 1.00 83.25 233 PHE A N 1
ATOM 1848 C CA . PHE A 1 233 ? 11.438 6.693 -19.258 1.00 83.25 233 PHE A CA 1
ATOM 1849 C C . PHE A 1 233 ? 12.464 6.871 -18.109 1.00 83.25 233 PHE A C 1
ATOM 1851 O O . PHE A 1 233 ? 12.242 6.286 -17.045 1.00 83.25 233 PHE A O 1
ATOM 1858 N N . PRO A 1 234 ? 13.535 7.688 -18.249 1.00 88.44 234 PRO A N 1
ATOM 1859 C CA . PRO A 1 234 ? 14.417 8.036 -17.133 1.00 88.44 234 PRO A CA 1
ATOM 1860 C C . PRO A 1 234 ? 13.684 8.641 -15.929 1.00 88.44 234 PRO A C 1
ATOM 1862 O O . PRO A 1 234 ? 13.937 8.210 -14.804 1.00 88.44 234 PRO A O 1
ATOM 1865 N N . ASP A 1 235 ? 12.757 9.575 -16.163 1.00 88.75 235 ASP A N 1
ATOM 1866 C CA . ASP A 1 235 ? 12.035 10.294 -15.104 1.00 88.75 235 ASP A CA 1
ATOM 1867 C C . ASP A 1 235 ? 11.109 9.352 -14.326 1.00 88.75 235 ASP A C 1
ATOM 1869 O O . ASP A 1 235 ? 11.078 9.371 -13.094 1.00 88.75 235 ASP A O 1
ATOM 1873 N N . VAL A 1 236 ? 10.411 8.453 -15.030 1.00 88.38 236 VAL A N 1
ATOM 1874 C CA . VAL A 1 236 ? 9.584 7.414 -14.393 1.00 88.38 236 VAL A CA 1
ATOM 1875 C C . VAL A 1 236 ? 10.439 6.475 -13.552 1.00 88.38 236 VAL A C 1
ATOM 1877 O O . VAL A 1 236 ? 10.098 6.194 -12.403 1.00 88.38 236 VAL A O 1
ATOM 1880 N N . CYS A 1 237 ? 11.552 5.978 -14.101 1.00 91.44 237 CYS A N 1
ATOM 1881 C CA . CYS A 1 237 ? 12.457 5.103 -13.358 1.00 91.44 237 CYS A CA 1
ATOM 1882 C C . CYS A 1 237 ? 13.009 5.792 -12.110 1.00 91.44 237 CYS A C 1
ATOM 1884 O O . CYS A 1 237 ? 13.110 5.157 -11.059 1.00 91.44 237 CYS A O 1
ATOM 1886 N N . GLU A 1 238 ? 13.348 7.074 -12.215 1.00 93.25 238 GLU A N 1
ATOM 1887 C CA . GLU A 1 238 ? 13.847 7.853 -11.093 1.00 93.25 238 GLU A CA 1
ATOM 1888 C C . GLU A 1 238 ? 12.779 8.073 -10.017 1.00 93.25 238 GLU A C 1
ATOM 1890 O O . GLU A 1 238 ? 13.052 7.840 -8.838 1.00 93.25 238 GLU A O 1
ATOM 1895 N N . GLN A 1 239 ? 11.555 8.444 -10.398 1.00 91.94 239 GLN A N 1
ATOM 1896 C CA . GLN A 1 239 ? 10.464 8.617 -9.440 1.00 91.94 239 GLN A CA 1
ATOM 1897 C C . GLN A 1 239 ? 10.143 7.308 -8.710 1.00 91.94 239 GLN A C 1
ATOM 1899 O O . GLN A 1 239 ? 9.961 7.293 -7.495 1.00 91.94 239 GLN A O 1
ATOM 1904 N N . VAL A 1 240 ? 10.119 6.184 -9.428 1.00 94.25 240 VAL A N 1
ATOM 1905 C CA . VAL A 1 240 ? 9.851 4.868 -8.832 1.00 94.25 240 VAL A CA 1
ATOM 1906 C C . VAL A 1 240 ? 11.004 4.436 -7.922 1.00 94.25 240 VAL A C 1
ATOM 1908 O O . VAL A 1 240 ? 10.765 3.812 -6.888 1.00 94.25 240 VAL A O 1
ATOM 1911 N N . LEU A 1 241 ? 12.249 4.795 -8.256 1.00 96.62 241 LEU A N 1
ATOM 1912 C CA . LEU A 1 241 ? 13.400 4.585 -7.378 1.00 96.62 241 LEU A CA 1
ATOM 1913 C C . LEU A 1 241 ? 13.253 5.394 -6.082 1.00 96.62 241 LEU A C 1
ATOM 1915 O O . LEU A 1 241 ? 13.394 4.808 -5.010 1.00 96.62 241 LEU A O 1
ATOM 1919 N N . ILE A 1 242 ? 12.903 6.680 -6.163 1.00 96.12 242 ILE A N 1
ATOM 1920 C CA . ILE A 1 242 ? 12.629 7.529 -4.990 1.00 96.12 242 ILE A CA 1
ATOM 1921 C C . ILE A 1 242 ? 11.534 6.902 -4.121 1.00 96.12 242 ILE A C 1
ATOM 1923 O O . ILE A 1 242 ? 11.778 6.615 -2.951 1.00 96.12 242 ILE A O 1
ATOM 1927 N N . ASN A 1 243 ? 10.392 6.558 -4.718 1.00 94.81 243 ASN A N 1
ATOM 1928 C CA . ASN A 1 243 ? 9.276 5.935 -4.007 1.00 94.81 243 ASN A CA 1
ATOM 1929 C C . ASN A 1 243 ? 9.691 4.606 -3.345 1.00 94.81 243 ASN A C 1
ATOM 1931 O O . ASN A 1 243 ? 9.320 4.311 -2.211 1.00 94.81 243 ASN A O 1
ATOM 1935 N N . SER A 1 244 ? 10.512 3.794 -4.021 1.00 97.00 244 SER A N 1
ATOM 1936 C CA . SER A 1 244 ? 11.019 2.542 -3.448 1.00 97.00 244 SER A CA 1
ATOM 1937 C C . SER A 1 244 ? 11.930 2.765 -2.237 1.00 97.00 244 SER A C 1
ATOM 1939 O O . SER A 1 244 ? 11.970 1.914 -1.350 1.00 97.00 244 SER A O 1
ATOM 1941 N N . ILE A 1 245 ? 12.637 3.897 -2.175 1.00 96.75 245 ILE A N 1
ATOM 1942 C CA . ILE A 1 245 ? 13.473 4.275 -1.035 1.00 96.75 245 ILE A CA 1
ATOM 1943 C C . ILE A 1 245 ? 12.594 4.755 0.123 1.00 96.75 245 ILE A C 1
ATOM 1945 O O . ILE A 1 245 ? 12.751 4.258 1.239 1.00 96.75 245 ILE A O 1
ATOM 1949 N N . GLU A 1 246 ? 11.638 5.647 -0.151 1.00 95.25 246 GLU A N 1
ATOM 1950 C CA . GLU A 1 246 ? 10.676 6.163 0.836 1.00 95.25 246 GLU A CA 1
ATOM 1951 C C . GLU A 1 246 ? 9.888 5.030 1.501 1.00 95.25 246 GLU A C 1
ATOM 1953 O O . GLU A 1 246 ? 9.762 4.972 2.724 1.00 95.25 246 GLU A O 1
ATOM 1958 N N . TRP A 1 247 ? 9.430 4.062 0.704 1.00 95.75 247 TRP A N 1
ATOM 1959 C CA . TRP A 1 247 ? 8.684 2.896 1.183 1.00 95.75 247 TRP A CA 1
ATOM 1960 C C . TRP A 1 247 ? 9.574 1.746 1.675 1.00 95.75 247 TRP A C 1
ATOM 1962 O O . TRP A 1 247 ? 9.072 0.646 1.928 1.00 95.75 247 TRP A O 1
ATOM 1972 N N . GLN A 1 248 ? 10.886 1.981 1.793 1.00 96.00 248 GLN A N 1
ATOM 1973 C CA . GLN A 1 248 ? 11.891 1.045 2.310 1.00 96.00 248 GLN A CA 1
ATOM 1974 C C . GLN A 1 248 ? 11.924 -0.315 1.585 1.00 96.00 248 GLN A C 1
ATOM 1976 O O . GLN A 1 248 ? 12.180 -1.365 2.176 1.00 96.00 248 GLN A O 1
ATOM 1981 N N . GLN A 1 249 ? 11.692 -0.311 0.275 1.00 97.19 249 GLN A N 1
ATOM 1982 C CA . GLN A 1 249 ? 11.674 -1.497 -0.580 1.00 97.19 249 GLN A CA 1
ATOM 1983 C C . GLN A 1 249 ? 13.072 -1.805 -1.130 1.00 97.19 249 GLN A C 1
ATOM 1985 O O . GLN A 1 249 ? 13.333 -1.676 -2.328 1.00 97.19 249 GLN A O 1
ATOM 1990 N N . GLU A 1 250 ? 13.978 -2.246 -0.248 1.00 96.62 250 GLU A N 1
ATOM 1991 C CA . GLU A 1 250 ? 15.417 -2.397 -0.534 1.00 96.62 250 GLU A CA 1
ATOM 1992 C C . GLU A 1 250 ? 15.712 -3.183 -1.823 1.00 96.62 250 GLU A C 1
ATOM 1994 O O . GLU A 1 250 ? 16.493 -2.753 -2.675 1.00 96.62 250 GLU A O 1
ATOM 1999 N N . HIS A 1 251 ? 15.044 -4.324 -2.013 1.00 97.31 251 HIS A N 1
ATOM 2000 C CA . HIS A 1 251 ? 15.257 -5.174 -3.185 1.00 97.31 251 HIS A CA 1
ATOM 2001 C C . HIS A 1 251 ? 14.806 -4.527 -4.500 1.00 97.31 251 HIS A C 1
ATOM 2003 O O . HIS A 1 251 ? 15.399 -4.797 -5.547 1.00 97.31 251 HIS A O 1
ATOM 2009 N N . ILE A 1 252 ? 13.761 -3.697 -4.456 1.00 97.75 252 ILE A N 1
ATOM 2010 C CA . ILE A 1 252 ? 13.258 -2.986 -5.633 1.00 97.75 252 ILE A CA 1
ATOM 2011 C C . ILE A 1 252 ? 14.169 -1.803 -5.942 1.00 97.75 252 ILE A C 1
ATOM 2013 O O . ILE A 1 252 ? 14.611 -1.692 -7.081 1.00 97.75 252 ILE A O 1
ATOM 2017 N N . ALA A 1 253 ? 14.541 -1.007 -4.938 1.00 97.19 253 ALA A N 1
ATOM 2018 C CA . ALA A 1 253 ? 15.475 0.106 -5.099 1.00 97.19 253 ALA A CA 1
ATOM 2019 C C . ALA A 1 253 ? 16.811 -0.352 -5.701 1.00 97.19 253 ALA A C 1
ATOM 2021 O O . ALA A 1 253 ? 17.292 0.220 -6.678 1.00 97.19 253 ALA A O 1
ATOM 2022 N N . LYS A 1 254 ? 17.379 -1.449 -5.179 1.00 97.06 254 LYS A N 1
ATOM 2023 C CA . LYS A 1 254 ? 18.606 -2.046 -5.718 1.00 97.06 254 LYS A CA 1
ATOM 2024 C C . LYS A 1 254 ? 18.447 -2.452 -7.184 1.00 97.06 254 LYS A C 1
ATOM 2026 O O . LYS A 1 254 ? 19.295 -2.115 -8.006 1.00 97.06 254 LYS A O 1
ATOM 2031 N N . PHE A 1 255 ? 17.358 -3.150 -7.517 1.00 97.50 255 PHE A N 1
ATOM 2032 C CA . PHE A 1 255 ? 17.075 -3.555 -8.894 1.00 97.50 255 PHE A CA 1
ATOM 2033 C C . PHE A 1 255 ? 16.929 -2.346 -9.831 1.00 97.50 255 PHE A C 1
ATOM 2035 O O . PHE A 1 255 ? 17.503 -2.348 -10.918 1.00 97.50 255 PHE A O 1
ATOM 2042 N N . LEU A 1 256 ? 16.190 -1.316 -9.410 1.00 96.81 256 LEU A N 1
ATOM 2043 C CA . LEU A 1 256 ? 15.972 -0.095 -10.185 1.00 96.81 256 LEU A CA 1
ATOM 2044 C C . LEU A 1 256 ? 17.275 0.662 -10.421 1.00 96.81 256 LEU A C 1
ATOM 2046 O O . LEU A 1 256 ? 17.517 1.104 -11.535 1.00 96.81 256 LEU A O 1
ATOM 2050 N N . LEU A 1 257 ? 18.141 0.748 -9.414 1.00 95.94 257 LEU A N 1
ATOM 2051 C CA . LEU A 1 257 ? 19.441 1.404 -9.516 1.00 95.94 257 LEU A CA 1
ATOM 2052 C C . LEU A 1 257 ? 20.397 0.662 -10.464 1.00 95.94 257 LEU A C 1
ATOM 2054 O O . LEU A 1 257 ? 21.044 1.277 -11.311 1.00 95.94 257 LEU A O 1
ATOM 2058 N N . GLU A 1 258 ? 20.459 -0.670 -10.367 1.00 95.50 258 GLU A N 1
ATOM 2059 C CA . GLU A 1 258 ? 21.221 -1.511 -11.300 1.00 95.50 258 GLU A CA 1
ATOM 2060 C C . GLU A 1 258 ? 20.697 -1.366 -12.737 1.00 95.50 258 GLU A C 1
ATOM 2062 O O . GLU A 1 258 ? 21.477 -1.223 -13.683 1.00 95.50 258 GLU A O 1
ATOM 2067 N N . HIS A 1 259 ? 19.372 -1.368 -12.899 1.00 95.19 259 HIS A N 1
ATOM 2068 C CA . HIS A 1 259 ? 18.717 -1.185 -14.187 1.00 95.19 259 HIS A CA 1
ATOM 2069 C C . HIS A 1 259 ? 18.953 0.219 -14.766 1.00 95.19 259 HIS A C 1
ATOM 2071 O O . HIS A 1 259 ? 19.265 0.335 -15.952 1.00 95.19 259 HIS A O 1
ATOM 2077 N N . TYR A 1 260 ? 18.867 1.264 -13.939 1.00 94.81 260 TYR A N 1
ATOM 2078 C CA . TYR A 1 260 ? 19.125 2.649 -14.327 1.00 94.81 260 TYR A CA 1
ATOM 2079 C C . TYR A 1 260 ? 20.561 2.796 -14.838 1.00 94.81 260 TYR A C 1
ATOM 2081 O O . TYR A 1 260 ? 20.773 3.252 -15.959 1.00 94.81 260 TYR A O 1
ATOM 2089 N N . ASN A 1 261 ? 21.538 2.290 -14.077 1.00 93.62 261 ASN A N 1
ATOM 2090 C CA . ASN A 1 261 ? 22.952 2.315 -14.456 1.00 93.62 261 ASN A CA 1
ATOM 2091 C C . ASN A 1 261 ? 23.225 1.607 -15.785 1.00 93.62 261 ASN A C 1
ATOM 2093 O O . ASN A 1 261 ? 24.027 2.069 -16.597 1.00 93.62 261 ASN A O 1
ATOM 2097 N N . LYS A 1 262 ? 22.569 0.462 -15.997 1.00 94.44 262 LYS A N 1
ATOM 2098 C CA . LYS A 1 262 ? 22.707 -0.326 -17.222 1.00 94.44 262 LYS A CA 1
ATOM 2099 C C . LYS A 1 262 ? 22.091 0.380 -18.432 1.00 94.44 262 LYS A C 1
ATOM 2101 O O . LYS A 1 262 ? 22.627 0.263 -19.530 1.00 94.44 262 LYS A O 1
ATOM 2106 N N . THR A 1 263 ? 20.964 1.059 -18.238 1.00 92.81 263 THR A N 1
ATOM 2107 C CA . THR A 1 263 ? 20.141 1.584 -19.334 1.00 92.81 263 THR A CA 1
ATOM 2108 C C . THR A 1 263 ? 20.505 3.013 -19.714 1.00 92.81 263 THR A C 1
ATOM 2110 O O . THR A 1 263 ? 20.566 3.322 -20.900 1.00 92.81 263 THR A O 1
ATOM 2113 N N . PHE A 1 264 ? 20.761 3.868 -18.725 1.00 91.38 264 PHE A N 1
ATOM 2114 C CA . PHE A 1 264 ? 20.986 5.306 -18.910 1.00 91.38 264 PHE A CA 1
ATOM 2115 C C . PHE A 1 264 ? 22.429 5.728 -18.611 1.00 91.38 264 PHE A C 1
ATOM 2117 O O . PHE A 1 264 ? 22.802 6.879 -18.822 1.00 91.38 264 PHE A O 1
ATOM 2124 N 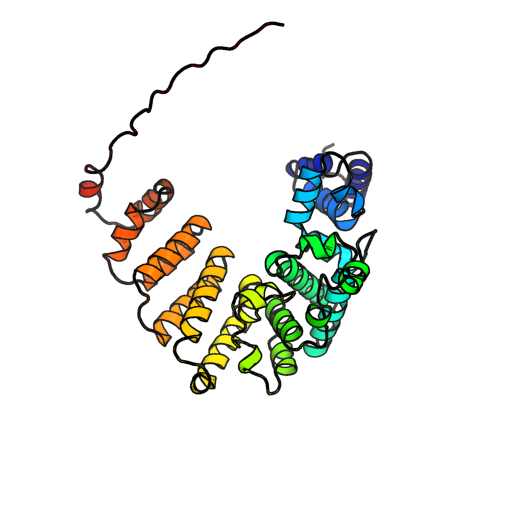N . GLY A 1 265 ? 23.265 4.799 -18.139 1.00 92.75 265 GLY A N 1
ATOM 2125 C CA . GLY A 1 265 ? 24.626 5.091 -17.714 1.00 92.75 265 GLY A CA 1
ATOM 2126 C C . GLY A 1 265 ? 24.683 5.623 -16.284 1.00 92.75 265 GLY A C 1
ATOM 2127 O O . GLY A 1 265 ? 23.809 5.369 -15.461 1.00 92.75 265 GLY A O 1
ATOM 2128 N N . ARG A 1 266 ? 25.771 6.322 -15.949 1.00 91.38 266 ARG A N 1
ATOM 2129 C CA . ARG A 1 266 ? 26.008 6.769 -14.570 1.00 91.38 266 ARG A CA 1
ATOM 2130 C C . ARG A 1 266 ? 25.025 7.885 -14.176 1.00 91.38 266 ARG A C 1
ATOM 2132 O O . ARG A 1 266 ? 24.923 8.851 -14.931 1.00 91.38 266 ARG A O 1
ATOM 2139 N N . PRO A 1 267 ? 24.379 7.812 -12.995 1.00 91.75 267 PRO A N 1
ATOM 2140 C CA . PRO A 1 267 ? 23.512 8.872 -12.502 1.00 91.75 267 PRO A CA 1
ATOM 2141 C C . PRO A 1 267 ? 24.302 10.161 -12.280 1.00 91.75 267 PRO A C 1
ATOM 2143 O O . PRO A 1 267 ? 25.495 10.129 -11.956 1.00 91.75 267 PRO A O 1
ATOM 2146 N N . SER A 1 268 ? 23.629 11.301 -12.418 1.00 91.06 268 SER A N 1
ATOM 2147 C CA . SER A 1 268 ? 24.224 12.594 -12.090 1.00 91.06 268 SER A CA 1
ATOM 2148 C C . SER A 1 268 ? 24.519 12.695 -10.586 1.00 91.06 268 SER A C 1
ATOM 2150 O O . SER A 1 268 ? 23.913 12.014 -9.754 1.00 91.06 268 SER A O 1
ATOM 2152 N N . ALA A 1 269 ? 25.455 13.572 -10.210 1.00 87.94 269 ALA A N 1
ATOM 2153 C CA . ALA A 1 269 ? 25.741 13.839 -8.799 1.00 87.94 269 ALA A CA 1
ATOM 2154 C C . ALA A 1 269 ? 24.509 14.389 -8.055 1.00 87.94 269 ALA A C 1
ATOM 2156 O O . ALA A 1 269 ? 24.314 14.091 -6.876 1.00 87.94 269 ALA A O 1
ATOM 2157 N N . GLU A 1 270 ? 23.669 15.155 -8.753 1.00 90.75 270 GLU A N 1
ATOM 2158 C CA . GLU A 1 270 ? 22.402 15.677 -8.243 1.00 90.75 270 GLU A CA 1
ATOM 2159 C C . GLU A 1 270 ? 21.414 14.549 -7.922 1.00 90.75 270 GLU A C 1
ATOM 2161 O O . GLU A 1 270 ? 20.908 14.492 -6.802 1.00 90.75 270 GLU A O 1
ATOM 2166 N N . ALA A 1 271 ? 21.222 13.596 -8.842 1.00 92.50 271 ALA A N 1
ATOM 2167 C CA . ALA A 1 271 ? 20.354 12.439 -8.631 1.00 92.50 271 ALA A CA 1
ATOM 2168 C C . ALA A 1 271 ? 20.818 11.591 -7.435 1.00 92.50 271 ALA A C 1
ATOM 2170 O O . ALA A 1 271 ? 20.034 11.308 -6.533 1.00 92.50 271 ALA A O 1
ATOM 2171 N N . LEU A 1 272 ? 22.119 11.273 -7.353 1.00 92.12 272 LEU A N 1
ATOM 2172 C CA . LEU A 1 272 ? 22.683 10.534 -6.214 1.00 92.12 272 LEU A CA 1
ATOM 2173 C C . LEU A 1 272 ? 22.483 11.267 -4.882 1.00 92.12 272 LEU A C 1
ATOM 2175 O O . LEU A 1 272 ? 22.182 10.627 -3.873 1.00 92.12 272 LEU A O 1
ATOM 2179 N N . THR A 1 273 ? 22.650 12.594 -4.872 1.00 88.44 273 THR A N 1
ATOM 2180 C CA . THR A 1 273 ? 22.423 13.420 -3.676 1.00 88.44 273 THR A CA 1
ATOM 2181 C C . THR A 1 273 ? 20.955 13.375 -3.270 1.00 88.44 273 THR A C 1
ATOM 2183 O O . THR A 1 273 ? 20.657 13.115 -2.105 1.00 88.44 273 THR A O 1
ATOM 2186 N N . ARG A 1 274 ? 20.037 13.533 -4.232 1.00 93.44 274 ARG A N 1
ATOM 2187 C CA . ARG A 1 274 ? 18.592 13.429 -4.003 1.00 93.44 274 ARG A CA 1
ATOM 2188 C C . ARG A 1 274 ? 18.211 12.069 -3.420 1.00 93.44 274 ARG A C 1
ATOM 2190 O O . ARG A 1 274 ? 17.609 12.023 -2.354 1.00 93.44 274 ARG A O 1
ATOM 2197 N N . TRP A 1 275 ? 18.613 10.969 -4.056 1.00 95.12 275 TRP A N 1
ATOM 2198 C CA . TRP A 1 275 ? 18.282 9.616 -3.591 1.00 95.12 275 TRP A CA 1
ATOM 2199 C C . TRP A 1 275 ? 18.876 9.316 -2.212 1.00 95.12 275 TRP A C 1
ATOM 2201 O O . TRP A 1 275 ? 18.226 8.680 -1.385 1.00 95.12 275 TRP A O 1
ATOM 2211 N N . SER A 1 276 ? 20.094 9.797 -1.942 1.00 92.50 276 SER A N 1
ATOM 2212 C CA . SER A 1 276 ? 20.733 9.630 -0.633 1.00 92.50 276 SER A CA 1
ATOM 2213 C C . SER A 1 276 ? 19.980 10.387 0.457 1.00 92.50 276 SER A C 1
ATOM 2215 O O . SER A 1 276 ? 19.752 9.819 1.517 1.00 92.50 276 SER A O 1
ATOM 2217 N N . ASN A 1 277 ? 19.552 11.627 0.200 1.00 90.62 277 ASN A N 1
ATOM 2218 C CA . ASN A 1 277 ? 18.769 12.403 1.163 1.00 90.62 277 ASN A CA 1
ATOM 2219 C C . ASN A 1 277 ? 17.454 11.698 1.509 1.00 90.62 277 ASN A C 1
ATOM 2221 O O . ASN A 1 277 ? 17.163 11.518 2.687 1.00 90.62 277 ASN A O 1
ATOM 2225 N N . VAL A 1 278 ? 16.736 11.192 0.502 1.00 94.81 278 VAL A N 1
ATOM 2226 C CA . VAL A 1 278 ? 15.503 10.415 0.713 1.00 94.81 278 VAL A CA 1
ATOM 2227 C C . VAL A 1 278 ? 15.776 9.151 1.545 1.00 94.81 278 VAL A C 1
ATOM 2229 O O . VAL A 1 278 ? 15.038 8.847 2.478 1.00 94.81 278 VAL A O 1
ATOM 2232 N N . ALA A 1 279 ? 16.875 8.434 1.283 1.00 93.94 279 ALA A N 1
ATOM 2233 C CA . ALA A 1 279 ? 17.246 7.247 2.064 1.00 93.94 279 ALA A CA 1
ATOM 2234 C C . ALA A 1 279 ? 17.607 7.574 3.525 1.00 93.94 279 ALA A C 1
ATOM 2236 O O . ALA A 1 279 ? 17.329 6.779 4.426 1.00 93.94 279 ALA A O 1
ATOM 2237 N N . ILE A 1 280 ? 18.207 8.745 3.762 1.00 90.12 280 ILE A N 1
ATOM 2238 C CA . ILE A 1 280 ? 18.541 9.253 5.099 1.00 90.12 280 ILE A CA 1
ATOM 2239 C C . ILE A 1 280 ? 17.278 9.643 5.860 1.00 90.12 280 ILE A C 1
ATOM 2241 O O . ILE A 1 280 ? 17.134 9.265 7.021 1.00 90.12 280 ILE A O 1
ATOM 2245 N N . GLU A 1 281 ? 16.365 10.367 5.215 1.00 92.00 281 GLU A N 1
ATOM 2246 C CA . GLU A 1 281 ? 15.074 10.755 5.790 1.00 92.00 281 GLU A CA 1
ATOM 2247 C C . GLU A 1 281 ? 14.223 9.525 6.128 1.00 92.00 281 GLU A C 1
ATOM 2249 O O . GLU A 1 281 ? 13.603 9.476 7.191 1.00 92.00 281 GLU A O 1
ATOM 2254 N N . ALA A 1 282 ? 14.282 8.485 5.290 1.00 92.81 282 ALA A N 1
ATOM 2255 C CA . ALA A 1 282 ? 13.655 7.192 5.551 1.00 92.81 282 ALA A CA 1
ATOM 2256 C C . ALA A 1 282 ? 14.371 6.356 6.636 1.00 92.81 282 ALA A C 1
ATOM 2258 O O . ALA A 1 282 ? 13.843 5.325 7.056 1.00 92.81 282 ALA A O 1
ATOM 2259 N N . GLY A 1 283 ? 15.566 6.762 7.085 1.00 91.31 283 GLY A N 1
ATOM 2260 C CA . GLY A 1 283 ? 16.349 6.058 8.105 1.00 91.31 283 GLY A CA 1
ATOM 2261 C C . GLY A 1 283 ? 16.915 4.705 7.655 1.00 91.31 283 GLY A C 1
ATOM 2262 O O . GLY A 1 283 ? 17.115 3.825 8.490 1.00 91.31 283 GLY A O 1
ATOM 2263 N N . ASN A 1 284 ? 17.155 4.507 6.352 1.00 91.94 284 ASN A N 1
ATOM 2264 C CA . ASN A 1 284 ? 17.587 3.221 5.798 1.00 91.94 284 ASN A CA 1
ATOM 2265 C C . ASN A 1 284 ? 19.080 3.223 5.408 1.00 91.94 284 ASN A C 1
ATOM 2267 O O . ASN A 1 284 ? 19.46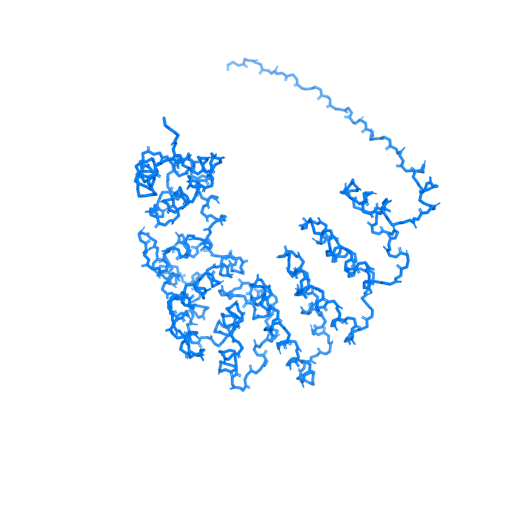3 3.574 4.290 1.00 91.94 284 ASN A O 1
ATOM 2271 N N . GLU A 1 285 ? 19.934 2.778 6.335 1.00 90.31 285 GLU A N 1
ATOM 2272 C CA . GLU A 1 285 ? 21.399 2.737 6.173 1.00 90.31 285 GLU A CA 1
ATOM 2273 C C . GLU A 1 285 ? 21.870 1.821 5.025 1.00 90.31 285 GLU A C 1
ATOM 2275 O O . GLU A 1 285 ? 22.855 2.121 4.334 1.00 90.31 285 GLU A O 1
ATOM 2280 N N . ASN A 1 286 ? 21.153 0.718 4.780 1.00 92.69 286 ASN A N 1
ATOM 2281 C CA . ASN A 1 286 ? 21.469 -0.212 3.695 1.00 92.69 286 ASN A CA 1
ATOM 2282 C C . ASN A 1 286 ? 21.276 0.460 2.334 1.00 92.69 286 ASN A C 1
ATOM 2284 O O . ASN A 1 286 ? 22.146 0.367 1.466 1.00 92.69 286 ASN A O 1
ATOM 2288 N N . LEU A 1 287 ? 20.162 1.175 2.157 1.00 92.81 287 LEU A N 1
ATOM 2289 C CA . LEU A 1 287 ? 19.867 1.896 0.920 1.00 92.81 287 LEU A CA 1
ATOM 2290 C C . LEU A 1 287 ? 20.880 3.001 0.645 1.00 92.81 287 LEU A C 1
ATOM 2292 O O . LEU A 1 287 ? 21.364 3.107 -0.482 1.00 92.81 287 LEU A O 1
ATOM 2296 N N . VAL A 1 288 ? 21.271 3.753 1.676 1.00 91.69 288 VAL A N 1
ATOM 2297 C CA . VAL A 1 288 ? 22.353 4.741 1.580 1.00 91.69 288 VAL A CA 1
ATOM 2298 C C . VAL A 1 288 ? 23.627 4.078 1.038 1.00 91.69 288 VAL A C 1
ATOM 2300 O O . VAL A 1 288 ? 24.215 4.544 0.060 1.00 91.69 288 VAL A O 1
ATOM 2303 N N . SER A 1 289 ? 24.014 2.934 1.605 1.00 90.62 289 SER A N 1
ATOM 2304 C CA . SER A 1 289 ? 25.198 2.181 1.172 1.00 90.62 289 SER A CA 1
ATOM 2305 C C . SER A 1 289 ? 25.085 1.665 -0.270 1.00 90.62 289 SER A C 1
ATOM 2307 O O . SER A 1 289 ? 26.053 1.736 -1.034 1.00 90.62 289 SER A O 1
ATOM 2309 N N . ILE A 1 290 ? 23.907 1.176 -0.673 1.00 91.81 290 ILE A N 1
ATOM 2310 C CA . ILE A 1 290 ? 23.621 0.719 -2.042 1.00 91.81 290 ILE A CA 1
ATOM 2311 C C . ILE A 1 290 ? 23.766 1.877 -3.042 1.00 91.81 290 ILE A C 1
ATOM 2313 O O . ILE A 1 290 ? 24.461 1.724 -4.051 1.00 91.81 290 ILE A O 1
ATOM 2317 N N . ILE A 1 291 ? 23.194 3.046 -2.733 1.00 92.81 291 ILE A N 1
ATOM 2318 C CA . ILE A 1 291 ? 23.269 4.254 -3.570 1.00 92.81 291 ILE A CA 1
ATOM 2319 C C . ILE A 1 291 ? 24.725 4.717 -3.727 1.00 92.81 291 ILE A C 1
ATOM 2321 O O . ILE A 1 291 ? 25.191 4.958 -4.845 1.00 92.81 291 ILE A O 1
ATOM 2325 N N . PHE A 1 292 ? 25.498 4.750 -2.637 1.00 88.06 292 PHE A N 1
ATOM 2326 C CA . PHE A 1 292 ? 26.916 5.120 -2.693 1.00 88.06 292 PHE A CA 1
ATOM 2327 C C . PHE A 1 292 ? 27.772 4.155 -3.514 1.00 88.06 292 PHE A C 1
ATOM 2329 O O . PHE A 1 292 ? 28.705 4.582 -4.203 1.00 88.06 292 PHE A O 1
ATOM 2336 N N . ASN A 1 293 ? 27.491 2.855 -3.431 1.00 88.94 293 ASN A N 1
ATOM 2337 C CA . ASN A 1 293 ? 28.234 1.850 -4.184 1.00 88.94 293 ASN A CA 1
ATOM 2338 C C . ASN A 1 293 ? 27.932 1.921 -5.684 1.00 88.94 293 ASN A C 1
ATOM 2340 O O . ASN A 1 293 ? 28.844 1.729 -6.489 1.00 88.94 293 ASN A O 1
ATOM 2344 N N . ALA A 1 294 ? 26.709 2.293 -6.061 1.00 87.88 294 ALA A N 1
ATOM 2345 C CA . ALA A 1 294 ? 26.359 2.564 -7.452 1.00 87.88 294 ALA A CA 1
ATOM 2346 C C . ALA A 1 294 ? 27.062 3.812 -8.019 1.00 87.88 294 ALA A C 1
ATOM 2348 O O . ALA A 1 294 ? 27.420 3.834 -9.195 1.00 87.88 294 ALA A O 1
ATOM 2349 N N . GLY A 1 295 ? 27.318 4.828 -7.185 1.00 78.19 295 GLY A N 1
ATOM 2350 C CA . GLY A 1 295 ? 27.911 6.101 -7.609 1.00 78.19 295 GLY A CA 1
ATOM 2351 C C . GLY A 1 295 ? 29.393 6.060 -8.013 1.00 78.19 295 GLY A C 1
ATOM 2352 O O . GLY A 1 295 ? 29.850 6.995 -8.661 1.00 78.19 295 GLY A O 1
ATOM 2353 N N . THR A 1 296 ? 30.141 5.002 -7.659 1.00 64.38 296 THR A N 1
ATOM 2354 C CA . THR A 1 296 ? 31.567 4.675 -7.964 1.00 64.38 296 THR A CA 1
ATOM 2355 C C . THR A 1 296 ? 32.656 5.769 -7.883 1.00 64.38 296 THR A C 1
ATOM 2357 O O . THR A 1 296 ? 33.840 5.430 -7.888 1.00 64.38 296 THR A O 1
ATOM 2360 N N . SER A 1 297 ? 32.345 7.055 -7.721 1.00 61.22 297 SER A N 1
ATOM 2361 C CA . SER A 1 297 ? 33.341 8.111 -7.539 1.00 61.22 297 SER A CA 1
ATOM 2362 C C . SER A 1 297 ? 33.658 8.283 -6.047 1.00 61.22 297 SER A C 1
ATOM 2364 O O . SER A 1 297 ? 32.780 8.515 -5.212 1.00 61.22 297 SER A O 1
ATOM 2366 N N . ARG A 1 298 ? 34.945 8.176 -5.689 1.00 59.56 298 ARG A N 1
ATOM 2367 C CA . ARG A 1 298 ? 35.440 8.426 -4.320 1.00 59.56 298 ARG A CA 1
ATOM 2368 C C . ARG A 1 298 ? 35.093 9.837 -3.815 1.00 59.56 298 ARG A C 1
ATOM 2370 O O . ARG A 1 298 ? 35.030 10.036 -2.609 1.00 59.56 298 ARG A O 1
ATOM 2377 N N . LEU A 1 299 ? 34.842 10.789 -4.719 1.00 54.84 299 LEU A N 1
ATOM 2378 C CA . LEU A 1 299 ? 34.500 12.181 -4.405 1.00 54.84 299 LEU A CA 1
ATOM 2379 C C . LEU A 1 299 ? 33.042 12.353 -3.948 1.00 54.84 299 LEU A C 1
ATOM 2381 O O . LEU A 1 299 ? 32.793 13.107 -3.010 1.00 54.84 299 LEU A O 1
ATOM 2385 N N . CYS A 1 300 ? 32.090 11.600 -4.512 1.00 54.66 300 CYS A N 1
ATOM 2386 C CA . CYS A 1 300 ? 30.690 11.636 -4.062 1.00 54.66 300 CYS A CA 1
ATOM 2387 C C . CYS A 1 300 ? 30.533 11.142 -2.614 1.00 54.66 300 CYS A C 1
ATOM 2389 O O . CYS A 1 300 ? 29.692 11.653 -1.878 1.00 54.66 300 CYS A O 1
ATOM 2391 N N . ARG A 1 301 ? 31.395 10.210 -2.176 1.00 57.03 301 ARG A N 1
ATOM 2392 C CA . ARG A 1 301 ? 31.429 9.730 -0.784 1.00 57.03 301 ARG A CA 1
ATOM 2393 C C . ARG A 1 301 ? 31.812 10.821 0.217 1.00 57.03 301 ARG A C 1
ATOM 2395 O O . ARG A 1 301 ? 31.417 10.723 1.366 1.00 57.03 301 ARG A O 1
ATOM 2402 N N . LEU A 1 302 ? 32.571 11.838 -0.199 1.00 54.88 302 LEU A N 1
ATOM 2403 C CA . LEU A 1 302 ? 33.053 12.893 0.696 1.00 54.88 302 LEU A CA 1
ATOM 2404 C C . LEU A 1 302 ? 32.058 14.060 0.818 1.00 54.88 302 LEU A C 1
ATOM 2406 O O . LEU A 1 302 ? 31.939 14.649 1.885 1.00 54.88 302 LEU A O 1
ATOM 2410 N N . ILE A 1 303 ? 31.340 14.388 -0.262 1.00 56.41 303 ILE A N 1
ATOM 2411 C CA . ILE A 1 303 ? 30.467 15.576 -0.328 1.00 56.41 303 ILE A CA 1
ATOM 2412 C C . ILE A 1 303 ? 29.122 15.340 0.374 1.00 56.41 303 ILE A C 1
ATOM 2414 O O . ILE A 1 303 ? 28.655 16.215 1.098 1.00 56.41 303 ILE A O 1
ATOM 2418 N N . ILE A 1 304 ? 28.530 14.147 0.240 1.00 54.06 304 ILE A N 1
ATOM 2419 C CA . ILE A 1 304 ? 27.234 13.830 0.873 1.00 54.06 304 ILE A CA 1
ATOM 2420 C C . ILE A 1 304 ? 27.364 13.767 2.407 1.00 54.06 304 ILE A C 1
ATOM 2422 O O . ILE A 1 304 ? 26.444 14.144 3.127 1.00 54.06 304 ILE A O 1
ATOM 2426 N N . VAL A 1 305 ? 28.542 13.389 2.914 1.00 53.66 305 VAL A N 1
ATOM 2427 C CA . VAL A 1 305 ? 28.845 13.335 4.354 1.00 53.66 305 VAL A CA 1
ATOM 2428 C C . VAL A 1 305 ? 28.799 14.720 5.003 1.00 53.66 305 VAL A C 1
ATOM 2430 O O . VAL A 1 305 ? 28.395 14.831 6.151 1.00 53.66 305 VAL A O 1
ATOM 2433 N N . VAL A 1 306 ? 29.176 15.785 4.291 1.00 55.81 306 VAL A N 1
ATOM 2434 C CA . VAL A 1 306 ? 29.357 17.125 4.885 1.00 55.81 306 VAL A CA 1
ATOM 2435 C C . VAL A 1 306 ? 28.060 17.950 4.910 1.00 55.81 306 VAL A C 1
ATOM 2437 O O . VAL A 1 306 ? 27.961 18.899 5.684 1.00 55.81 306 VAL A O 1
ATOM 2440 N N . ALA A 1 307 ? 27.051 17.601 4.106 1.00 52.31 307 ALA A N 1
ATOM 2441 C CA . ALA A 1 307 ? 25.894 18.470 3.862 1.00 52.31 307 ALA A CA 1
ATOM 2442 C C . ALA A 1 307 ? 24.617 18.137 4.663 1.00 52.31 307 ALA A C 1
ATOM 2444 O O . ALA A 1 307 ? 23.671 18.921 4.617 1.00 52.31 307 ALA A O 1
ATOM 2445 N N . SER A 1 308 ? 24.558 17.021 5.399 1.00 53.91 308 SER A N 1
ATOM 2446 C CA . SER A 1 308 ? 23.333 16.623 6.110 1.00 53.91 308 SER A CA 1
ATOM 2447 C C . SER A 1 308 ? 23.358 16.991 7.608 1.00 53.91 308 SER A C 1
ATOM 2449 O O . SER A 1 308 ? 24.263 16.554 8.325 1.00 53.91 308 SER A O 1
ATOM 2451 N N . PRO A 1 309 ? 22.358 17.734 8.133 1.00 56.19 309 PRO A N 1
ATOM 2452 C CA . PRO A 1 309 ? 22.223 18.046 9.563 1.00 56.19 309 PRO A CA 1
ATOM 2453 C C . PRO A 1 309 ? 22.085 16.813 10.476 1.00 56.19 309 PRO A C 1
ATOM 2455 O O . PRO A 1 309 ? 22.317 16.910 11.679 1.00 56.19 309 PRO A O 1
ATOM 2458 N N . THR A 1 310 ? 21.761 15.638 9.925 1.00 60.25 310 THR A N 1
ATOM 2459 C CA . THR A 1 310 ? 21.669 14.342 10.630 1.00 60.25 310 THR A CA 1
ATOM 2460 C C . THR A 1 310 ? 23.024 13.622 10.782 1.00 60.25 310 THR A C 1
ATOM 2462 O O . THR A 1 310 ? 23.085 12.413 11.017 1.00 60.25 310 THR A O 1
ATOM 2465 N N . PHE A 1 311 ? 24.124 14.382 10.712 1.00 58.25 311 PHE A N 1
ATOM 2466 C CA . PHE A 1 311 ? 25.539 13.976 10.719 1.00 58.25 311 PHE A CA 1
ATOM 2467 C C . PHE A 1 311 ? 25.937 12.904 11.761 1.00 58.25 311 PHE A C 1
ATOM 2469 O O . PHE A 1 311 ? 26.842 12.107 11.517 1.00 58.25 311 PHE A O 1
ATOM 2476 N N . CYS A 1 312 ? 25.248 12.811 12.905 1.00 57.59 312 CYS A N 1
ATOM 2477 C CA . CYS A 1 312 ? 25.589 11.868 13.980 1.00 57.59 312 CYS A CA 1
ATOM 2478 C C . CYS A 1 312 ? 25.451 10.378 13.601 1.00 57.59 312 CYS A C 1
ATOM 2480 O O . CYS A 1 312 ? 26.228 9.560 14.094 1.00 57.59 312 CYS A O 1
ATOM 2482 N N . LEU A 1 313 ? 24.504 10.011 12.728 1.00 54.31 313 LEU A N 1
ATOM 2483 C CA . LEU A 1 313 ? 24.344 8.623 12.254 1.00 54.31 313 LEU A CA 1
ATOM 2484 C C . LEU A 1 313 ? 25.446 8.237 11.248 1.00 54.31 313 LEU A C 1
ATOM 2486 O O . LEU A 1 313 ? 25.949 7.114 11.256 1.00 54.31 313 LEU A O 1
ATOM 2490 N N . PHE A 1 314 ? 25.908 9.203 10.452 1.00 57.47 314 PHE A N 1
ATOM 2491 C CA . PHE A 1 314 ? 26.903 8.993 9.397 1.00 57.47 314 PHE A CA 1
ATOM 2492 C C . PHE A 1 314 ? 28.319 8.721 9.910 1.00 57.47 314 PHE A C 1
ATOM 2494 O O . PHE A 1 314 ? 29.041 7.906 9.332 1.00 57.47 314 PHE A O 1
ATOM 2501 N N . VAL A 1 315 ? 28.715 9.357 11.017 1.00 59.09 315 VAL A N 1
ATOM 2502 C CA . VAL A 1 315 ? 30.045 9.158 11.621 1.00 59.09 315 VAL A CA 1
ATOM 2503 C C . VAL A 1 315 ? 30.255 7.695 12.047 1.00 59.09 315 VAL A C 1
ATOM 2505 O O . VAL A 1 315 ? 31.373 7.186 11.961 1.00 59.09 315 VAL A O 1
ATOM 2508 N N . ARG A 1 316 ? 29.189 6.975 12.429 1.00 56.75 316 ARG A N 1
ATOM 2509 C CA . ARG A 1 316 ? 29.275 5.549 12.793 1.00 56.75 316 ARG A CA 1
ATOM 2510 C C . ARG A 1 316 ? 29.500 4.628 11.595 1.00 56.75 316 ARG A C 1
ATOM 2512 O O . ARG A 1 316 ? 30.360 3.755 11.683 1.00 56.75 316 ARG A O 1
ATOM 2519 N N . LEU A 1 317 ? 28.785 4.837 10.489 1.00 55.19 317 LEU A N 1
ATOM 2520 C CA . LEU A 1 317 ? 28.921 4.009 9.281 1.00 55.19 317 LEU A CA 1
ATOM 2521 C C . LEU A 1 317 ? 30.307 4.155 8.631 1.00 55.19 317 LEU A C 1
ATOM 2523 O O . LEU A 1 317 ? 30.891 3.172 8.177 1.00 55.19 317 LEU A O 1
ATOM 2527 N N . PHE A 1 318 ? 30.880 5.363 8.640 1.00 55.88 318 PHE A N 1
ATOM 2528 C CA . PHE A 1 318 ? 32.217 5.600 8.083 1.00 55.88 318 PHE A CA 1
ATOM 2529 C C . PHE A 1 318 ? 33.362 5.218 9.028 1.00 55.88 318 PHE A C 1
ATOM 2531 O O . PHE A 1 318 ? 34.436 4.864 8.547 1.00 55.88 318 PHE A O 1
ATOM 2538 N N . GLY A 1 319 ? 33.140 5.196 10.346 1.00 58.47 319 GLY A N 1
ATOM 2539 C CA . GLY A 1 319 ? 34.133 4.709 11.310 1.00 58.47 319 GLY A CA 1
ATOM 2540 C C . GLY A 1 319 ? 34.499 3.227 11.136 1.00 58.47 319 GLY A C 1
ATOM 2541 O O . GLY A 1 319 ? 35.577 2.814 11.555 1.00 58.47 319 GLY A O 1
ATOM 2542 N N . GLN A 1 320 ? 33.638 2.428 10.491 1.00 52.53 320 GLN A N 1
ATOM 2543 C CA . GLN A 1 320 ? 33.861 0.993 10.262 1.00 52.53 320 GLN A CA 1
ATOM 2544 C C . GLN A 1 320 ? 34.558 0.670 8.929 1.00 52.53 320 GLN A C 1
ATOM 2546 O O . GLN A 1 320 ? 35.136 -0.407 8.784 1.00 52.53 320 GLN A O 1
ATOM 2551 N N . HIS A 1 321 ? 34.568 1.597 7.967 1.00 48.50 321 HIS A N 1
ATOM 2552 C CA . HIS A 1 321 ? 35.269 1.432 6.695 1.00 48.50 321 HIS A CA 1
ATOM 2553 C C . HIS A 1 321 ? 36.547 2.279 6.697 1.00 48.50 321 HIS A C 1
ATOM 2555 O O . HIS A 1 321 ? 36.508 3.483 6.474 1.00 48.50 321 HIS A O 1
ATOM 2561 N N . SER A 1 322 ? 37.687 1.633 6.966 1.00 45.91 322 SER A N 1
ATOM 2562 C CA . SER A 1 322 ? 39.017 2.233 7.140 1.00 45.91 322 SER A CA 1
ATOM 2563 C C . SER A 1 322 ? 39.359 3.333 6.123 1.00 45.91 322 SER A C 1
ATOM 2565 O O . SER A 1 322 ? 39.772 3.058 4.996 1.00 45.91 322 SER A O 1
ATOM 2567 N N . ILE A 1 323 ? 39.262 4.594 6.552 1.00 49.16 323 ILE A N 1
ATOM 2568 C CA . ILE A 1 323 ? 39.809 5.758 5.848 1.00 49.16 323 ILE A CA 1
ATOM 2569 C C . ILE A 1 323 ? 40.609 6.571 6.872 1.00 49.16 323 ILE A C 1
ATOM 2571 O O . ILE A 1 323 ? 40.082 7.454 7.542 1.00 49.16 323 ILE A O 1
ATOM 2575 N N . GLY A 1 324 ? 41.907 6.276 6.987 1.00 47.84 324 GLY A N 1
ATOM 2576 C CA . GLY A 1 324 ? 42.857 6.967 7.876 1.00 47.84 324 GLY A CA 1
ATOM 2577 C C . GLY A 1 324 ? 43.167 8.426 7.501 1.00 47.84 324 GLY A C 1
ATOM 2578 O O . GLY A 1 324 ? 44.200 8.952 7.895 1.00 47.84 324 GLY A O 1
ATOM 2579 N N . SER A 1 325 ? 42.319 9.082 6.706 1.00 46.47 325 SER A N 1
ATOM 2580 C CA . SER A 1 325 ? 42.512 10.457 6.227 1.00 46.47 325 SER A CA 1
ATOM 2581 C C . SER A 1 325 ? 41.417 11.443 6.654 1.00 46.47 325 SER A C 1
ATOM 2583 O O . SER A 1 325 ? 41.533 12.629 6.345 1.00 46.47 325 SER A O 1
ATOM 2585 N N . LEU A 1 326 ? 40.394 11.010 7.404 1.00 45.25 326 LEU A N 1
ATOM 2586 C CA . LEU A 1 326 ? 39.338 11.904 7.908 1.00 45.25 326 LEU A CA 1
ATOM 2587 C C . LEU A 1 326 ? 39.735 12.695 9.169 1.00 45.25 326 LEU A C 1
ATOM 2589 O O . LEU A 1 326 ? 39.191 13.779 9.390 1.00 45.25 326 LEU A O 1
ATOM 2593 N N . ASP A 1 327 ? 40.748 12.248 9.921 1.00 41.78 327 ASP A N 1
ATOM 2594 C CA . ASP A 1 327 ? 41.223 12.933 11.139 1.00 41.78 327 ASP A CA 1
ATOM 2595 C C . ASP A 1 327 ? 41.725 14.364 10.879 1.00 41.78 327 ASP A C 1
ATOM 2597 O O . ASP A 1 327 ? 41.676 15.220 11.761 1.00 41.78 327 ASP A O 1
ATOM 2601 N N . ARG A 1 328 ? 42.157 14.674 9.648 1.00 39.88 328 ARG A N 1
ATOM 2602 C CA . ARG A 1 328 ? 42.615 16.025 9.276 1.00 39.88 328 ARG A CA 1
ATOM 2603 C C . ARG A 1 328 ? 41.490 16.982 8.877 1.00 39.88 328 ARG A C 1
ATOM 2605 O O . ARG A 1 328 ? 41.697 18.189 8.924 1.00 39.88 328 ARG A O 1
ATOM 2612 N N . ILE A 1 329 ? 40.312 16.473 8.511 1.00 42.19 329 ILE A N 1
ATOM 2613 C CA . ILE A 1 329 ? 39.144 17.300 8.156 1.00 42.19 329 ILE A CA 1
ATOM 2614 C C . ILE A 1 329 ? 38.297 17.593 9.407 1.00 42.19 329 ILE A C 1
ATOM 2616 O O . ILE A 1 329 ? 37.720 18.674 9.525 1.00 42.19 329 ILE A O 1
ATOM 2620 N N . PHE A 1 330 ? 38.311 16.686 10.392 1.00 39.34 330 PHE A N 1
ATOM 2621 C CA . PHE A 1 330 ? 37.572 16.810 11.654 1.00 39.34 330 PHE A CA 1
ATOM 2622 C C . PHE A 1 330 ? 37.932 18.057 12.482 1.00 39.34 330 PHE A C 1
ATOM 2624 O O . PHE A 1 330 ? 37.067 18.623 13.148 1.00 39.34 330 PHE A O 1
ATOM 2631 N N . PHE A 1 331 ? 39.178 18.538 12.408 1.00 35.25 331 PHE A N 1
ATOM 2632 C CA . PHE A 1 331 ? 39.632 19.691 13.197 1.00 35.25 331 PHE A CA 1
ATOM 2633 C C . PHE A 1 331 ? 39.312 21.067 12.590 1.00 35.25 331 PHE A C 1
ATOM 2635 O O . PHE A 1 331 ? 39.483 22.077 13.269 1.00 35.25 331 PHE A O 1
ATOM 2642 N N . ALA A 1 332 ? 38.814 21.141 11.352 1.00 34.84 332 ALA A N 1
ATOM 2643 C CA . ALA A 1 332 ? 38.589 22.424 10.678 1.00 34.84 332 ALA A CA 1
ATOM 2644 C C . ALA A 1 332 ? 37.163 22.996 10.832 1.00 34.84 332 ALA A C 1
ATOM 2646 O O . ALA A 1 332 ? 36.956 24.168 10.521 1.00 34.84 332 ALA A O 1
ATOM 2647 N N . PHE A 1 333 ? 36.181 22.221 11.318 1.00 36.25 333 PHE A N 1
ATOM 2648 C CA . PHE A 1 333 ? 34.759 22.614 11.246 1.00 36.25 333 PHE A CA 1
ATOM 2649 C C . PHE A 1 333 ? 33.967 22.595 12.562 1.00 36.25 333 PHE A C 1
ATOM 2651 O O . PHE A 1 333 ? 32.774 22.895 12.556 1.00 36.25 333 PHE A O 1
ATOM 2658 N N . ILE A 1 334 ? 34.609 22.372 13.712 1.00 31.00 334 ILE A N 1
ATOM 2659 C CA . ILE A 1 334 ? 33.958 22.594 15.012 1.00 31.00 334 ILE A CA 1
ATOM 2660 C C . ILE A 1 334 ? 33.983 24.098 15.327 1.00 31.00 334 ILE A C 1
ATOM 2662 O O . ILE A 1 334 ? 34.864 24.598 16.023 1.00 31.00 334 ILE A O 1
ATOM 2666 N N . ARG A 1 335 ? 32.999 24.843 14.812 1.00 28.97 335 ARG A N 1
ATOM 2667 C CA . ARG A 1 335 ? 32.576 26.100 15.445 1.00 28.97 335 ARG A CA 1
ATOM 2668 C C . ARG A 1 335 ? 31.402 25.794 16.374 1.00 28.97 335 ARG A C 1
ATOM 2670 O O . ARG A 1 335 ? 30.420 25.216 15.912 1.00 28.97 335 ARG A O 1
ATOM 2677 N N . PRO A 1 336 ? 31.461 26.186 17.657 1.00 27.16 336 PRO A N 1
ATOM 2678 C CA . PRO A 1 336 ? 30.308 26.058 18.532 1.00 27.16 336 PRO A CA 1
ATOM 2679 C C . PRO A 1 336 ? 29.167 26.955 18.022 1.00 27.16 336 PRO A C 1
ATOM 2681 O O . PRO A 1 336 ? 29.431 28.027 17.459 1.00 27.16 336 PRO A O 1
ATOM 2684 N N . PRO A 1 337 ? 27.900 26.555 18.216 1.00 28.75 337 PRO A N 1
ATOM 2685 C CA . PRO A 1 337 ? 26.768 27.397 17.872 1.00 28.75 337 PRO A CA 1
ATOM 2686 C C . PRO A 1 337 ? 26.829 28.699 18.679 1.00 28.75 337 PRO A C 1
ATOM 2688 O O . PRO A 1 337 ? 26.971 28.696 19.904 1.00 28.75 337 PRO A O 1
ATOM 2691 N N . ARG A 1 338 ? 26.720 29.832 17.976 1.00 26.88 338 ARG A N 1
ATOM 2692 C CA . ARG A 1 338 ? 26.507 31.145 18.591 1.00 26.88 338 ARG A CA 1
ATOM 2693 C C . ARG A 1 338 ? 25.183 31.112 19.355 1.00 26.88 338 ARG A C 1
ATOM 2695 O O . ARG A 1 338 ? 24.126 30.959 18.751 1.00 26.88 338 ARG A O 1
ATOM 2702 N N . GLN A 1 339 ? 25.249 31.288 20.672 1.00 29.22 339 GLN A N 1
ATOM 2703 C CA . GLN A 1 339 ? 24.085 31.603 21.493 1.00 29.22 339 GLN A CA 1
ATOM 2704 C C . GLN A 1 339 ? 23.547 32.978 21.081 1.00 29.22 339 GLN A C 1
ATOM 2706 O O . GLN A 1 339 ? 24.158 34.005 21.383 1.00 29.22 339 GLN A O 1
ATOM 2711 N N . ASN A 1 340 ? 22.399 33.005 20.405 1.00 26.66 340 ASN A N 1
ATOM 2712 C CA . ASN A 1 340 ? 21.619 34.227 20.275 1.00 26.66 340 ASN A CA 1
ATOM 2713 C C . ASN A 1 340 ? 20.872 34.474 21.589 1.00 26.66 340 ASN A C 1
ATOM 2715 O O . ASN A 1 340 ? 19.975 33.726 21.972 1.00 26.66 340 ASN A O 1
ATOM 2719 N N . ARG A 1 341 ? 21.279 35.544 22.275 1.00 31.83 341 ARG A N 1
ATOM 2720 C CA . ARG A 1 341 ? 20.493 36.223 23.305 1.00 31.83 341 ARG A CA 1
ATOM 2721 C C . ARG A 1 341 ? 19.333 36.969 22.638 1.00 31.83 341 ARG A C 1
ATOM 2723 O O . ARG A 1 341 ? 19.577 37.805 21.776 1.00 31.83 341 ARG A O 1
ATOM 2730 N N . SER A 1 342 ? 18.118 36.752 23.122 1.00 28.59 342 SER A N 1
ATOM 2731 C CA . SER A 1 342 ? 16.998 37.706 23.058 1.00 28.59 342 SER A CA 1
ATOM 2732 C C . SER A 1 342 ? 16.020 37.299 24.163 1.00 28.59 342 SER A C 1
ATOM 2734 O O . SER A 1 342 ? 15.459 36.210 24.122 1.00 28.59 342 SER A O 1
ATOM 2736 N N . SER A 1 343 ? 16.101 37.948 25.323 1.00 30.77 343 SER A N 1
ATOM 2737 C CA . SER A 1 343 ? 15.343 39.150 25.706 1.00 30.77 343 SER A CA 1
ATOM 2738 C C . SER A 1 343 ? 14.008 38.779 26.346 1.00 30.77 343 SER A C 1
ATOM 2740 O O . SER A 1 343 ? 13.100 38.269 25.699 1.00 30.77 343 SER A O 1
ATOM 2742 N N . ALA A 1 344 ? 13.952 39.048 27.647 1.00 33.56 344 ALA A N 1
ATOM 2743 C CA . ALA A 1 344 ? 12.785 38.964 28.495 1.00 33.56 344 ALA A CA 1
ATOM 2744 C C . ALA A 1 344 ? 11.637 39.843 27.979 1.00 33.56 344 ALA A C 1
ATOM 2746 O O . ALA A 1 344 ? 11.857 40.981 27.564 1.00 33.56 344 ALA A O 1
ATOM 2747 N N . SER A 1 345 ? 10.414 39.339 28.112 1.00 31.11 345 SER A N 1
ATOM 2748 C CA . SER A 1 345 ? 9.209 40.152 28.235 1.00 31.11 345 SER A CA 1
ATOM 2749 C C . SER A 1 345 ? 8.430 39.657 29.451 1.00 31.11 345 SER A C 1
ATOM 2751 O O . SER A 1 345 ? 8.042 38.491 29.523 1.00 31.11 345 SER A O 1
ATOM 2753 N N . SER A 1 346 ? 8.290 40.557 30.416 1.00 34.06 346 SER A N 1
ATOM 2754 C CA . SER A 1 346 ? 7.587 40.434 31.691 1.00 34.06 346 SER A CA 1
ATOM 2755 C C . SER A 1 346 ? 6.089 40.127 31.528 1.00 34.06 346 SER A C 1
ATOM 2757 O O . SER A 1 346 ? 5.519 40.448 30.482 1.00 34.06 346 SER A O 1
ATOM 2759 N N . PRO A 1 347 ? 5.424 39.587 32.566 1.00 39.47 347 PRO A N 1
ATOM 2760 C CA . PRO A 1 347 ? 3.971 39.493 32.618 1.00 39.47 347 PRO A CA 1
ATOM 2761 C C . PRO A 1 347 ? 3.360 40.846 33.019 1.00 39.47 347 PRO A C 1
ATOM 2763 O O . PRO A 1 347 ? 3.907 41.551 33.868 1.00 39.47 347 PRO A O 1
ATOM 2766 N N . VAL A 1 348 ? 2.216 41.192 32.429 1.00 39.16 348 VAL A N 1
ATOM 2767 C CA . VAL A 1 348 ? 1.338 42.266 32.912 1.00 39.16 348 VAL A CA 1
ATOM 2768 C C . VAL A 1 348 ? 0.082 41.607 33.472 1.00 39.16 348 VAL A C 1
ATOM 2770 O O . VAL A 1 348 ? -0.672 40.974 32.736 1.00 39.16 348 VAL A O 1
ATOM 2773 N N . GLU A 1 349 ? -0.097 41.740 34.784 1.00 40.75 349 GLU A N 1
ATOM 2774 C CA . GLU A 1 349 ? -1.369 41.577 35.490 1.00 40.75 349 GLU A CA 1
ATOM 2775 C C . GLU A 1 349 ? -2.129 42.918 35.556 1.00 40.75 349 GLU A C 1
ATOM 2777 O O . GLU A 1 349 ? -1.527 43.989 35.432 1.00 40.75 349 GLU A O 1
ATOM 2782 N N . SER A 1 350 ? -3.430 42.814 35.865 1.00 45.19 350 SER A N 1
ATOM 2783 C CA . SER A 1 350 ? -4.489 43.832 36.066 1.00 45.19 350 SER A CA 1
ATOM 2784 C C . SER A 1 350 ? -5.222 44.258 34.779 1.00 45.19 350 SER A C 1
ATOM 2786 O O . SER A 1 350 ? -4.585 44.650 33.808 1.00 45.19 350 SER A O 1
ATOM 2788 N N . TRP A 1 351 ? -6.556 44.187 34.664 1.00 48.16 351 TRP A N 1
ATOM 2789 C CA . TRP A 1 351 ? -7.664 44.176 35.638 1.00 48.16 351 TRP A CA 1
ATOM 2790 C C . TRP A 1 351 ? -8.694 43.079 35.353 1.00 48.16 351 TRP A C 1
ATOM 2792 O O . TRP A 1 351 ? -8.863 42.736 34.160 1.00 48.16 351 TRP A O 1
#

Radius of gyration: 25.0 Å; chains: 1; bounding box: 67×63×68 Å

pLDDT: mean 85.0, std 18.92, range [26.66, 98.56]

Organism: NCBI:txid1392245

Secondary structure (DSSP, 8-state):
--GGGS-HHHHHHHHHHHHHHS-HHHHHHGGGS-HHHHHHHHHIIIIIS-HHHHHTSSSHHHHHHHHHTTHHHHHHHHTT--TTS-SHHHHHHHHHHHHHHHHHT---HHHHHHHHHHHHHHHHHH-TTHHHHHHS-HHHHHHTTSS-GGGG-TT-HHHHHHHHHHTT-HHHHHHHTTT-GGGGT----HHHHTTSTT--HHHHHHHTT-HHHHHHHHHHHHHTGGGS-TTHHHHHHHHHHHHHHHTT-HHHHHHHHHHHHHHH-SPPHHHHHHHHHHHHHTT-HHHHHHHHHHT--TTHHHHHHHH-TTHHHHHHHHHTS--TTTHHHHTS--PPPP-------------

Sequence (351 aa):
MGLQNLPPEILQQIARLYVNNVSVAEAWRMRETCKSVRLCIEYEVLARQPLGAFLHATPIRINRKILEWNIDKYLFHRVDSLYGAYPFIPNFIRTMVDILVQAAGRDTQEVRLRYTESLCKTFADTYKDAFDCITTDMTVSIARGKVSTSLFDTDNVHTRVAAAAAVGSCRAIGIFVAGAYEMLWRDYNLSEWDSLPFGSPLNAATFCGRLTVVKAIIKRSEVHKGDMSDKFFPDVCEQVLINSIEWQQEHIAKFLLEHYNKTFGRPSAEALTRWSNVAIEAGNENLVSIIFNAGTSRLCRLIIVVASPTFCLFVRLFGQHSIGSLDRIFFAFIRPPRQNRSSASSPVESW